Protein AF-C5LQA3-F1 (afdb_monomer_lite)

pLDDT: mean 80.83, std 16.66, range [42.88, 96.69]

Secondary structure (DSSP, 8-state):
-TTHHHHHHHHHHHHHHHHSTTTSPPPPPSTTGGGS-TTTT----HHHHHHHTTT-TTTTSSS---HHHHHHHHHHHHHHHHHHHHTTSS---TT---GGGGG-EEEEEEEE-TTT--EEEEEEEES-------GGG-BS-----TTHHHHHHTS-SS-----TTPPPPPB--HHHHHHHHTS----TT---TT-

InterPro domains:
  IPR001394 Peptidase C19, ubiquitin carboxyl-terminal hydrolase [PF00443] (42-119)
  IPR038765 Papain-like cysteine peptidase superfamily [SSF54001] (39-191)

Structure (mmCIF, N/CA/C/O backbone):
data_AF-C5LQA3-F1
#
_entry.id   AF-C5LQA3-F1
#
loop_
_atom_site.group_PDB
_atom_site.id
_atom_site.type_symbol
_atom_site.label_atom_id
_atom_site.label_alt_id
_atom_site.label_comp_id
_atom_site.label_asym_id
_atom_site.label_entity_id
_atom_site.label_seq_id
_atom_site.pdbx_PDB_ins_code
_atom_site.Cartn_x
_atom_site.Cartn_y
_atom_site.Cartn_z
_atom_site.occupancy
_atom_site.B_iso_or_equiv
_atom_site.auth_seq_id
_atom_site.auth_comp_id
_atom_site.auth_asym_id
_atom_site.auth_atom_id
_atom_site.pdbx_PDB_model_num
ATOM 1 N N . MET A 1 1 ? 19.289 -19.682 -1.536 1.00 55.19 1 MET A N 1
ATOM 2 C CA . MET A 1 1 ? 20.455 -18.796 -1.773 1.00 55.19 1 MET A CA 1
ATOM 3 C C . MET A 1 1 ? 20.542 -18.251 -3.206 1.00 55.19 1 MET A C 1
ATOM 5 O O . MET A 1 1 ? 20.510 -17.043 -3.359 1.00 55.19 1 MET A O 1
ATOM 9 N N . LYS A 1 2 ? 20.574 -19.069 -4.280 1.00 62.75 2 LYS A N 1
ATOM 10 C CA . LYS A 1 2 ? 20.698 -18.549 -5.673 1.00 62.75 2 LYS A CA 1
ATOM 11 C C . LYS A 1 2 ? 19.538 -17.652 -6.164 1.00 62.75 2 LYS A C 1
ATOM 13 O O . LYS A 1 2 ? 19.730 -16.923 -7.129 1.00 62.75 2 LYS A O 1
ATOM 18 N N . GLY A 1 3 ? 18.347 -17.752 -5.563 1.00 72.06 3 GLY A N 1
ATOM 19 C CA . GLY A 1 3 ? 17.179 -16.912 -5.883 1.00 72.06 3 GLY A CA 1
ATOM 20 C C . GLY A 1 3 ? 17.304 -15.494 -5.319 1.00 72.06 3 GLY A C 1
ATOM 21 O O . GLY A 1 3 ? 17.371 -14.556 -6.102 1.00 72.06 3 GLY A O 1
ATOM 22 N N . ALA A 1 4 ? 17.477 -15.383 -3.997 1.00 78.75 4 ALA A N 1
ATOM 23 C CA . ALA A 1 4 ? 17.640 -14.120 -3.266 1.00 78.75 4 ALA A CA 1
ATOM 24 C C . ALA A 1 4 ? 18.713 -13.197 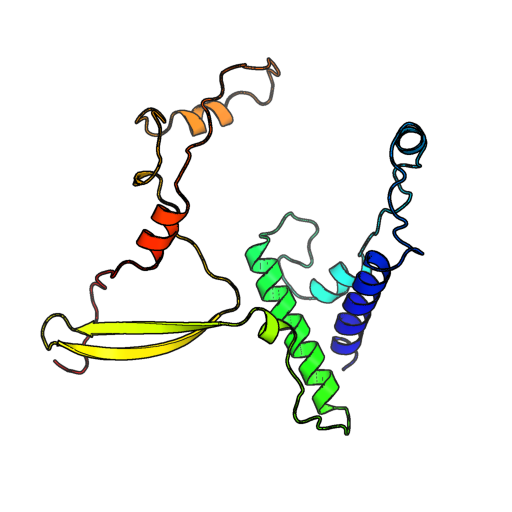-3.870 1.00 78.75 4 ALA A C 1
ATOM 26 O O . ALA A 1 4 ? 18.462 -12.035 -4.165 1.00 78.75 4 ALA A O 1
ATOM 27 N N . HIS A 1 5 ? 19.892 -13.740 -4.189 1.00 83.12 5 HIS A N 1
ATOM 28 C CA . HIS A 1 5 ? 20.963 -12.955 -4.812 1.00 83.12 5 HIS A CA 1
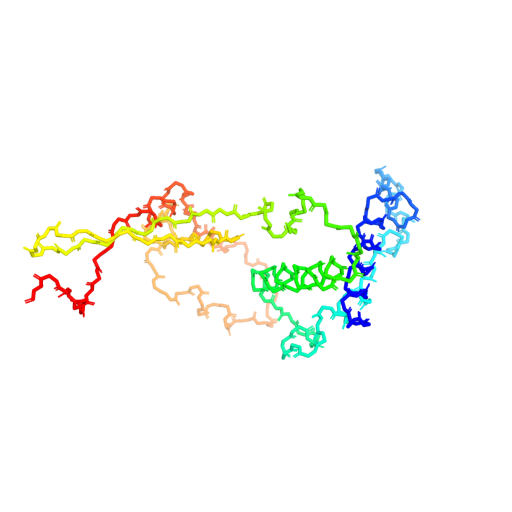ATOM 29 C C . HIS A 1 5 ? 20.568 -12.369 -6.184 1.00 83.12 5 HIS A C 1
ATOM 31 O O . HIS A 1 5 ? 21.063 -11.318 -6.588 1.00 83.12 5 HIS A O 1
ATOM 37 N N . ARG A 1 6 ? 19.702 -13.047 -6.949 1.00 87.31 6 ARG A N 1
ATOM 38 C CA . ARG A 1 6 ? 19.236 -12.552 -8.257 1.00 87.31 6 ARG A CA 1
ATOM 39 C C . ARG A 1 6 ? 18.183 -11.460 -8.114 1.00 87.31 6 ARG A C 1
ATOM 41 O O . ARG A 1 6 ? 18.148 -10.576 -8.962 1.00 87.31 6 ARG A O 1
ATOM 48 N N . GLU A 1 7 ? 17.354 -11.534 -7.078 1.00 88.81 7 GLU A N 1
ATOM 49 C CA . GLU A 1 7 ? 16.367 -10.504 -6.741 1.00 88.81 7 GLU A CA 1
ATOM 50 C C . GLU A 1 7 ? 17.096 -9.207 -6.354 1.00 88.81 7 GLU A C 1
ATOM 52 O O . GLU A 1 7 ? 16.935 -8.206 -7.049 1.00 88.81 7 GLU A O 1
ATOM 57 N N . LEU A 1 8 ? 18.026 -9.264 -5.390 1.00 89.56 8 LEU A N 1
ATOM 58 C CA . LEU A 1 8 ? 18.835 -8.106 -4.973 1.00 89.56 8 LEU A CA 1
ATOM 59 C C . LEU A 1 8 ? 19.662 -7.504 -6.114 1.00 89.56 8 LEU A C 1
ATOM 61 O O . LEU A 1 8 ? 19.625 -6.299 -6.360 1.00 89.56 8 LEU A O 1
ATOM 65 N N . CYS A 1 9 ? 20.388 -8.342 -6.860 1.00 90.19 9 CYS A N 1
ATOM 66 C CA . CYS A 1 9 ? 21.195 -7.878 -7.988 1.00 90.19 9 CYS A CA 1
ATOM 67 C C . CYS A 1 9 ? 20.323 -7.290 -9.110 1.00 90.19 9 CYS A C 1
ATOM 69 O O . CYS A 1 9 ? 20.714 -6.315 -9.751 1.00 90.19 9 CYS A O 1
ATOM 71 N N . GLY A 1 10 ? 19.137 -7.862 -9.342 1.00 89.25 10 GLY A N 1
ATOM 72 C CA . GLY A 1 10 ? 18.164 -7.345 -10.299 1.00 89.25 10 GLY A CA 1
ATOM 73 C C . GLY A 1 10 ? 17.691 -5.942 -9.930 1.00 89.25 10 GLY A C 1
ATOM 74 O O . GLY A 1 10 ? 17.706 -5.064 -10.795 1.00 89.25 10 GLY A O 1
ATOM 75 N N . SER A 1 11 ? 17.330 -5.733 -8.661 1.00 90.38 11 SER A N 1
ATOM 76 C CA . SER A 1 11 ? 16.916 -4.429 -8.136 1.00 90.38 11 SER A CA 1
ATOM 77 C C . SER A 1 11 ? 18.053 -3.413 -8.234 1.00 90.38 11 SER A C 1
ATOM 79 O O . SER A 1 11 ? 17.890 -2.384 -8.882 1.00 90.38 11 SER A O 1
ATOM 81 N N . ALA A 1 12 ? 19.247 -3.741 -7.730 1.00 91.19 12 ALA A N 1
ATOM 82 C CA . ALA A 1 12 ? 20.413 -2.857 -7.794 1.00 91.19 12 ALA A CA 1
ATOM 83 C C . ALA A 1 12 ? 20.800 -2.487 -9.237 1.00 91.19 12 ALA A C 1
ATOM 85 O O . ALA A 1 12 ? 21.136 -1.337 -9.526 1.00 91.19 12 ALA A O 1
ATOM 86 N N . LYS A 1 13 ? 20.714 -3.444 -10.172 1.00 91.88 13 LYS A N 1
ATOM 87 C CA . LYS A 1 13 ? 20.964 -3.198 -11.598 1.00 91.88 13 LYS A CA 1
ATOM 88 C C . LYS A 1 13 ? 19.973 -2.190 -12.174 1.00 91.88 13 LYS A C 1
ATOM 90 O O . LYS A 1 13 ? 20.401 -1.312 -12.920 1.00 91.88 13 LYS A O 1
ATOM 95 N N . LEU A 1 14 ? 18.680 -2.328 -11.870 1.00 91.38 14 LEU A N 1
ATOM 96 C CA . LEU A 1 14 ? 17.664 -1.395 -12.354 1.00 91.38 14 LEU A CA 1
ATOM 97 C C . LEU A 1 14 ? 17.854 -0.008 -11.734 1.00 91.38 14 LEU A C 1
ATOM 99 O O . LEU A 1 14 ? 17.899 0.969 -12.473 1.00 91.38 14 LEU A O 1
ATOM 103 N N . THR A 1 15 ? 18.056 0.076 -10.418 1.00 91.00 15 THR A N 1
ATOM 104 C CA . THR A 1 15 ? 18.294 1.343 -9.712 1.00 91.00 15 THR A CA 1
ATOM 105 C C . THR A 1 15 ? 19.515 2.076 -10.265 1.00 91.00 15 THR A C 1
ATOM 107 O O . THR A 1 15 ? 19.444 3.264 -10.562 1.00 91.00 15 THR A O 1
ATOM 110 N N . ASN A 1 16 ? 20.626 1.371 -10.495 1.00 90.94 16 ASN A N 1
ATOM 111 C CA . ASN A 1 16 ? 21.819 1.961 -11.105 1.00 90.94 16 ASN A CA 1
ATOM 112 C C . ASN A 1 16 ? 21.593 2.384 -12.567 1.00 90.94 16 ASN A C 1
ATOM 114 O O . ASN A 1 16 ? 22.186 3.353 -13.030 1.00 90.94 16 ASN A O 1
ATOM 118 N N . ALA A 1 17 ? 20.755 1.659 -13.313 1.00 89.31 17 ALA A N 1
ATOM 119 C CA . ALA A 1 17 ? 20.420 2.027 -14.685 1.00 89.31 17 ALA A CA 1
ATOM 120 C C . ALA A 1 17 ? 19.516 3.267 -14.759 1.00 89.31 17 ALA A C 1
ATOM 122 O O . ALA A 1 17 ? 19.700 4.069 -15.669 1.00 89.31 17 ALA A O 1
ATOM 123 N N . LEU A 1 18 ? 18.589 3.421 -13.808 1.00 87.88 18 LEU A N 1
ATOM 124 C CA . LEU A 1 18 ? 17.685 4.570 -13.696 1.00 87.88 18 LEU A CA 1
ATOM 125 C C . LEU A 1 18 ? 18.406 5.828 -13.199 1.00 87.88 18 LEU A C 1
ATOM 127 O O . LEU A 1 18 ? 18.207 6.904 -13.747 1.00 87.88 18 LEU A O 1
ATOM 131 N N . ASN A 1 19 ? 19.265 5.689 -12.187 1.00 87.88 19 ASN A N 1
ATOM 132 C CA . ASN A 1 19 ? 19.989 6.818 -11.594 1.00 87.88 19 ASN A CA 1
ATOM 133 C C . ASN A 1 19 ? 21.285 7.170 -12.344 1.00 87.88 19 ASN A C 1
ATOM 135 O O . ASN A 1 19 ? 21.927 8.177 -12.050 1.00 87.88 19 ASN A O 1
ATOM 139 N N . GLY A 1 20 ? 21.710 6.324 -13.283 1.00 82.94 20 GLY A N 1
ATOM 140 C CA . GLY A 1 20 ? 22.939 6.496 -14.045 1.00 82.94 20 GLY A CA 1
ATOM 141 C C . GLY A 1 20 ? 22.702 7.107 -15.423 1.00 82.94 20 GLY A C 1
ATOM 142 O O . GLY A 1 20 ? 21.767 6.757 -16.132 1.00 82.94 20 GLY A O 1
ATOM 143 N N . THR A 1 21 ? 23.645 7.925 -15.884 1.00 79.19 21 THR A N 1
ATOM 144 C CA . THR A 1 21 ? 23.599 8.568 -17.212 1.00 79.19 21 THR A CA 1
ATOM 145 C C . THR A 1 21 ? 23.952 7.628 -18.368 1.00 79.19 21 THR A C 1
ATOM 147 O O . THR A 1 21 ? 23.781 7.982 -19.531 1.00 79.19 21 THR A O 1
ATOM 150 N N . ARG A 1 22 ? 24.466 6.424 -18.071 1.00 80.31 22 ARG A N 1
ATOM 151 C CA . ARG A 1 22 ? 24.950 5.466 -19.079 1.00 80.31 22 ARG A CA 1
ATOM 152 C C . ARG A 1 22 ? 23.823 4.774 -19.845 1.00 80.31 22 ARG A C 1
ATOM 154 O O . ARG A 1 22 ? 23.989 4.504 -21.028 1.00 80.31 22 ARG A O 1
ATOM 161 N N . TYR A 1 23 ? 22.750 4.397 -19.153 1.00 77.69 23 TYR A N 1
ATOM 162 C CA . TYR A 1 23 ? 21.695 3.546 -19.718 1.00 77.69 23 TYR A CA 1
ATOM 163 C C . TYR A 1 23 ? 20.386 4.305 -19.942 1.00 77.69 23 TYR A C 1
ATOM 165 O O . TYR A 1 23 ? 19.651 3.972 -20.865 1.00 77.69 23 TYR A O 1
ATOM 173 N N . CYS A 1 24 ? 20.125 5.331 -19.130 1.00 76.94 24 CYS A N 1
ATOM 174 C CA . CYS A 1 24 ? 19.011 6.254 -19.290 1.00 76.94 24 CYS A CA 1
ATOM 175 C C . CYS A 1 24 ? 19.559 7.693 -19.248 1.00 76.94 24 CYS A C 1
ATOM 177 O O . CYS A 1 24 ? 19.466 8.354 -18.213 1.00 76.94 24 CYS A O 1
ATOM 179 N N . PRO A 1 25 ? 20.225 8.170 -20.321 1.00 74.12 25 PRO A N 1
ATOM 180 C CA . PRO A 1 25 ? 20.670 9.558 -20.374 1.00 74.12 25 PRO A CA 1
ATOM 181 C C . PRO A 1 25 ? 19.458 10.503 -20.277 1.00 74.12 25 PRO A C 1
ATOM 183 O O . PRO A 1 25 ? 18.365 10.134 -20.712 1.00 74.12 25 PRO A O 1
ATOM 186 N N . PRO A 1 26 ? 19.625 11.712 -19.709 1.00 74.06 26 PRO A N 1
ATOM 187 C CA . PRO A 1 26 ? 18.537 12.678 -19.628 1.00 74.06 26 PRO A CA 1
ATOM 188 C C . PRO A 1 26 ? 18.026 13.004 -21.032 1.00 74.06 26 PRO A C 1
ATOM 190 O O . PRO A 1 26 ? 18.820 13.185 -21.957 1.00 74.06 26 PRO A O 1
ATOM 193 N N . ILE A 1 27 ? 16.704 13.078 -21.179 1.00 72.75 27 ILE A N 1
ATOM 194 C CA . ILE A 1 27 ? 16.066 13.402 -22.456 1.00 72.75 27 ILE A CA 1
ATOM 195 C C . ILE A 1 27 ? 16.440 14.853 -22.814 1.00 72.75 27 ILE A C 1
ATOM 197 O O . ILE A 1 27 ? 16.138 15.758 -22.027 1.00 72.75 27 ILE A O 1
ATOM 201 N N . PRO A 1 28 ? 17.128 15.103 -23.946 1.00 70.38 28 PRO A N 1
ATOM 202 C CA . PRO A 1 28 ? 17.438 16.460 -24.382 1.00 70.38 28 PRO A CA 1
ATOM 203 C C . PRO A 1 28 ? 16.143 17.224 -24.686 1.00 70.38 28 PRO A C 1
ATOM 205 O O . PRO A 1 28 ? 15.246 16.707 -25.347 1.00 70.38 28 PRO A O 1
ATOM 208 N N . GLN A 1 29 ? 16.044 18.457 -24.189 1.00 71.00 29 GLN A N 1
ATOM 209 C CA . GLN A 1 29 ? 14.866 19.310 -24.367 1.00 71.00 29 GLN A CA 1
ATOM 210 C C . GLN A 1 29 ? 14.886 20.003 -25.741 1.00 71.00 29 GLN A C 1
ATOM 212 O O . GLN A 1 29 ? 15.930 20.485 -26.179 1.00 71.00 29 GLN A O 1
ATOM 217 N N . GLY A 1 30 ? 13.725 20.136 -26.393 1.00 69.12 30 GLY A N 1
ATOM 218 C CA . GLY A 1 30 ? 13.558 20.967 -27.594 1.00 69.12 30 GLY A CA 1
ATOM 219 C C . GLY A 1 30 ? 13.564 20.187 -28.914 1.00 69.12 30 GLY A C 1
ATOM 220 O O . GLY A 1 30 ? 13.061 19.072 -28.997 1.00 69.12 30 GLY A O 1
ATOM 221 N N . GLU A 1 31 ? 14.085 20.780 -29.993 1.00 62.59 31 GLU A N 1
ATOM 222 C CA . GLU A 1 31 ? 14.029 20.183 -31.344 1.00 62.59 31 GLU A CA 1
ATOM 223 C C . GLU A 1 31 ? 14.807 18.860 -31.479 1.00 62.59 31 GLU A C 1
ATOM 225 O O . GLU A 1 31 ? 14.537 18.076 -32.393 1.00 62.59 31 GLU A O 1
ATOM 230 N N . GLU A 1 32 ? 15.743 18.588 -30.566 1.00 62.69 32 GLU A N 1
ATOM 231 C CA . GLU A 1 32 ? 16.487 17.325 -30.503 1.00 62.69 32 GLU A CA 1
ATOM 232 C C . GLU A 1 32 ? 15.643 16.156 -29.978 1.00 62.69 32 GLU A C 1
ATOM 234 O O . GLU A 1 32 ? 15.893 15.019 -30.369 1.00 62.69 32 GLU A O 1
ATOM 239 N N . GLU A 1 33 ? 14.585 16.421 -29.202 1.00 61.16 33 GLU A N 1
ATOM 240 C CA . GLU A 1 33 ? 13.653 15.406 -28.691 1.00 61.16 33 GLU A CA 1
ATOM 241 C C . GLU A 1 33 ? 12.944 14.662 -29.836 1.00 61.16 33 GLU A C 1
ATOM 243 O O . GLU A 1 33 ? 12.766 13.447 -29.801 1.00 61.16 33 GLU A O 1
ATOM 248 N N . ARG A 1 34 ? 12.624 15.381 -30.923 1.00 55.25 34 ARG A N 1
ATOM 249 C CA . ARG A 1 34 ? 11.941 14.838 -32.114 1.00 55.25 34 ARG A CA 1
ATOM 250 C C . ARG A 1 34 ? 12.836 13.966 -32.998 1.00 55.25 34 ARG A C 1
ATOM 252 O O . ARG A 1 34 ? 12.330 13.318 -33.910 1.00 55.25 34 ARG A O 1
ATOM 259 N N . LYS A 1 35 ? 14.155 14.001 -32.778 1.00 59.44 35 LYS A N 1
ATOM 260 C CA . LYS A 1 35 ? 15.158 13.220 -33.524 1.00 59.44 35 LYS A CA 1
ATOM 261 C C . LYS A 1 35 ? 15.684 12.026 -32.731 1.00 59.44 35 LYS A C 1
ATOM 263 O O . LYS A 1 35 ? 16.519 11.291 -33.254 1.00 59.44 35 LYS A O 1
ATOM 268 N N . LEU A 1 36 ? 15.243 11.846 -31.488 1.00 61.81 36 LEU A N 1
ATOM 269 C CA . LEU A 1 36 ? 15.651 10.708 -30.679 1.00 61.81 36 LEU A CA 1
ATOM 270 C C . LEU A 1 36 ? 15.062 9.426 -31.260 1.00 61.81 36 LEU A C 1
ATOM 272 O O . LEU A 1 36 ? 13.867 9.354 -31.556 1.00 61.81 36 LEU A O 1
ATOM 276 N N . ASP A 1 37 ? 15.902 8.398 -31.378 1.00 64.56 37 ASP A N 1
ATOM 277 C CA . ASP A 1 37 ? 15.403 7.044 -31.577 1.00 64.56 37 ASP A CA 1
ATOM 278 C C . ASP A 1 37 ? 14.398 6.742 -30.452 1.00 64.56 37 ASP A C 1
ATOM 280 O O . ASP A 1 37 ? 14.743 6.941 -29.283 1.00 64.56 37 ASP A O 1
ATOM 284 N N . PRO A 1 38 ? 13.195 6.214 -30.751 1.00 64.56 38 PRO A N 1
ATOM 285 C CA . PRO A 1 38 ? 12.169 5.926 -29.742 1.00 64.56 38 PRO A CA 1
ATOM 286 C C . PRO A 1 38 ? 12.656 5.011 -28.615 1.00 64.56 38 PRO A C 1
ATOM 288 O O . PRO A 1 38 ? 12.062 4.963 -27.548 1.00 64.56 38 PRO A O 1
ATOM 291 N N . PHE A 1 39 ? 13.735 4.270 -28.872 1.00 62.84 39 PHE A N 1
ATOM 292 C CA . PHE A 1 39 ? 14.342 3.308 -27.962 1.00 62.84 39 PHE A CA 1
ATOM 293 C C . PHE A 1 39 ? 15.552 3.862 -27.197 1.00 62.84 39 PHE A C 1
ATOM 295 O O . PHE A 1 39 ? 16.069 3.178 -26.311 1.00 62.84 39 PHE A O 1
ATOM 302 N N . ASN A 1 40 ? 16.024 5.073 -27.512 1.00 67.75 40 ASN A N 1
ATOM 303 C CA . ASN A 1 40 ? 17.143 5.682 -26.804 1.00 67.75 40 ASN A CA 1
ATOM 304 C C . ASN A 1 40 ? 16.692 6.099 -25.396 1.00 67.75 40 ASN A C 1
ATOM 306 O O . ASN A 1 40 ? 15.779 6.902 -25.239 1.00 67.75 40 ASN A O 1
ATOM 310 N N . GLY A 1 41 ? 17.308 5.516 -24.365 1.00 65.50 41 GLY A N 1
ATOM 311 C CA . GLY A 1 41 ? 16.921 5.726 -22.964 1.00 65.50 41 GLY A CA 1
ATOM 312 C C . GLY A 1 41 ? 15.774 4.839 -22.455 1.00 65.50 41 GLY A C 1
ATOM 313 O O . GLY A 1 41 ? 15.428 4.925 -21.280 1.00 65.50 41 GLY A O 1
ATOM 314 N N . MET A 1 42 ? 15.210 3.938 -23.273 1.00 74.88 42 MET A N 1
ATOM 315 C CA . MET A 1 42 ? 14.215 2.974 -22.787 1.00 74.88 42 MET A CA 1
ATOM 316 C C . MET A 1 42 ? 14.884 1.812 -22.040 1.00 74.88 42 MET A C 1
ATOM 318 O O . MET A 1 42 ? 15.579 0.979 -22.625 1.00 74.88 42 MET A O 1
ATOM 322 N N . LEU A 1 43 ? 14.621 1.701 -20.737 1.00 84.88 43 LEU A N 1
ATOM 323 C CA . LEU A 1 43 ? 15.038 0.551 -19.937 1.00 84.88 43 LEU A CA 1
ATOM 324 C C . LEU A 1 43 ? 13.993 -0.565 -20.000 1.00 84.88 43 LEU A C 1
ATOM 326 O O . LEU A 1 43 ? 12.828 -0.368 -19.668 1.00 84.88 43 LEU A O 1
ATOM 330 N N . ALA A 1 44 ? 14.430 -1.775 -20.357 1.00 87.94 44 ALA A N 1
ATOM 331 C CA . ALA A 1 44 ? 13.594 -2.973 -20.343 1.00 87.94 44 ALA A CA 1
ATOM 332 C C . ALA A 1 44 ? 13.986 -3.900 -19.168 1.00 87.94 44 ALA A C 1
ATOM 334 O O . ALA A 1 44 ? 14.915 -4.707 -19.302 1.00 87.94 44 ALA A O 1
ATOM 335 N N . PRO A 1 45 ? 13.297 -3.848 -18.009 1.00 90.38 45 PRO A N 1
ATOM 336 C CA . PRO A 1 45 ? 13.643 -4.622 -16.810 1.00 90.38 45 PRO A CA 1
ATOM 337 C C . PRO A 1 45 ? 13.193 -6.097 -16.881 1.00 90.38 45 PRO A C 1
ATOM 339 O O . PRO A 1 45 ? 12.632 -6.650 -15.935 1.00 90.38 45 PRO A O 1
ATOM 342 N N . VAL A 1 46 ? 13.469 -6.782 -17.997 1.00 90.50 46 VAL A N 1
ATOM 343 C CA . VAL A 1 46 ? 13.019 -8.165 -18.260 1.00 90.50 46 VAL A CA 1
ATOM 344 C C . VAL A 1 46 ? 13.538 -9.149 -17.206 1.00 90.50 46 VAL A C 1
ATOM 346 O O . VAL A 1 46 ? 12.812 -10.044 -16.771 1.00 90.50 46 VAL A O 1
ATOM 349 N N . SER A 1 47 ? 14.791 -8.985 -16.765 1.00 89.50 47 SER A N 1
ATOM 350 C CA . SER A 1 47 ? 15.382 -9.841 -15.731 1.00 89.50 47 SER A CA 1
ATOM 351 C C . SER A 1 47 ? 14.716 -9.647 -14.373 1.00 89.50 47 SER A C 1
ATOM 353 O O . SER A 1 47 ? 14.447 -10.636 -13.696 1.00 89.50 47 SER A O 1
ATOM 355 N N . LEU A 1 48 ? 14.417 -8.397 -14.001 1.00 90.69 48 LEU A N 1
ATOM 356 C CA . LEU A 1 48 ? 13.751 -8.081 -12.740 1.00 90.69 48 LEU A CA 1
ATOM 357 C C . LEU A 1 48 ? 12.350 -8.694 -12.724 1.00 90.69 48 LEU A C 1
ATOM 359 O O . LEU A 1 48 ? 12.051 -9.482 -11.830 1.00 90.69 48 LEU A O 1
ATOM 363 N N . ARG A 1 49 ? 11.556 -8.444 -13.777 1.00 91.75 49 ARG A N 1
ATOM 364 C CA . ARG A 1 49 ? 10.215 -9.029 -13.933 1.00 91.75 49 ARG A CA 1
ATOM 365 C C . ARG A 1 49 ? 10.251 -10.550 -13.816 1.00 91.75 49 ARG A C 1
ATOM 367 O O . ARG A 1 49 ? 9.442 -11.140 -13.115 1.00 91.75 49 ARG A O 1
ATOM 374 N N . LYS A 1 50 ? 11.220 -11.206 -14.463 1.00 91.81 50 LYS A N 1
ATOM 375 C CA . LYS A 1 50 ? 11.364 -12.669 -14.411 1.00 91.81 50 LYS A CA 1
ATOM 376 C C . LYS A 1 50 ? 11.736 -13.187 -13.020 1.00 91.81 50 LYS A C 1
ATOM 378 O O . LYS A 1 50 ? 11.361 -14.306 -12.682 1.00 91.81 50 LYS A O 1
ATOM 383 N N . HIS A 1 51 ? 12.543 -12.452 -12.259 1.00 91.44 51 HIS A N 1
ATOM 384 C CA . HIS A 1 51 ? 12.984 -12.877 -10.929 1.00 91.44 51 HIS A CA 1
ATOM 385 C C . HIS A 1 51 ? 11.887 -12.665 -9.894 1.00 91.44 51 HIS A C 1
ATOM 387 O O . HIS A 1 51 ? 11.518 -13.629 -9.228 1.00 91.44 51 HIS A O 1
ATOM 393 N N . PHE A 1 52 ? 11.295 -11.473 -9.861 1.00 92.19 52 PHE A N 1
ATOM 394 C CA . PHE A 1 52 ? 10.192 -11.162 -8.961 1.00 92.19 52 PHE A CA 1
ATOM 395 C C . PHE A 1 52 ? 8.924 -11.928 -9.332 1.00 92.19 52 PHE A C 1
ATOM 397 O O . PHE A 1 52 ? 8.272 -12.445 -8.447 1.00 92.19 52 PHE A O 1
ATOM 404 N N . GLY A 1 53 ? 8.603 -12.144 -10.606 1.00 91.38 53 GLY A N 1
ATOM 405 C CA . GLY A 1 53 ? 7.419 -12.917 -10.999 1.00 91.38 53 GLY A CA 1
ATOM 406 C C . GLY A 1 53 ? 7.522 -14.432 -10.788 1.00 91.38 53 GLY A C 1
ATOM 407 O O . GLY A 1 53 ? 6.539 -15.152 -10.951 1.00 91.38 53 GLY A O 1
ATOM 408 N N . LYS A 1 54 ? 8.703 -14.975 -10.466 1.00 91.00 54 LYS A N 1
ATOM 409 C CA . LYS A 1 54 ? 8.916 -16.429 -10.478 1.00 91.00 54 LYS A CA 1
ATOM 410 C C . LYS A 1 54 ? 8.082 -17.136 -9.403 1.00 91.00 54 LYS A C 1
ATOM 412 O O . LYS A 1 54 ? 8.369 -17.026 -8.214 1.00 91.00 54 LYS A O 1
ATOM 417 N N . GLY A 1 55 ? 7.144 -17.971 -9.851 1.00 88.31 55 GLY A N 1
ATOM 418 C CA . GLY A 1 55 ? 6.301 -18.795 -8.980 1.00 88.31 55 GLY A CA 1
ATOM 419 C C . GLY A 1 55 ? 5.075 -18.071 -8.424 1.00 88.31 55 GLY A C 1
ATOM 420 O O . GLY A 1 55 ? 4.341 -18.682 -7.657 1.00 88.31 55 GLY A O 1
ATOM 421 N N . HIS A 1 56 ? 4.846 -16.812 -8.813 1.00 92.25 56 HIS A N 1
ATOM 422 C CA . HIS A 1 56 ? 3.604 -16.109 -8.512 1.00 92.25 56 HIS A CA 1
ATOM 423 C C . HIS A 1 56 ? 2.575 -16.381 -9.619 1.00 92.25 56 HIS A C 1
ATOM 425 O O . HIS A 1 56 ? 2.943 -16.257 -10.794 1.00 92.25 56 HIS A O 1
ATOM 431 N N . PRO A 1 57 ? 1.320 -16.737 -9.293 1.00 92.81 57 PRO A N 1
ATOM 432 C CA . PRO A 1 57 ? 0.289 -17.007 -10.296 1.00 92.81 57 PRO A CA 1
ATOM 433 C C . PRO A 1 57 ? 0.110 -15.823 -11.249 1.00 92.81 57 PRO A C 1
ATOM 435 O O . PRO A 1 57 ? 0.189 -16.017 -12.456 1.00 92.81 57 PRO A O 1
ATOM 438 N N . ASP A 1 58 ? 0.023 -14.604 -10.716 1.00 91.12 58 ASP A N 1
ATOM 439 C CA . ASP A 1 58 ? -0.256 -13.419 -11.532 1.00 91.12 58 ASP A CA 1
ATOM 440 C C . ASP A 1 58 ? 1.002 -12.734 -12.083 1.00 91.12 58 ASP A C 1
ATOM 442 O O . ASP A 1 58 ? 1.134 -12.548 -13.294 1.00 91.12 58 ASP A O 1
ATOM 446 N N . PHE A 1 59 ? 2.003 -12.450 -11.240 1.00 93.69 59 PHE A N 1
ATOM 447 C CA . PHE A 1 59 ? 3.221 -11.739 -11.660 1.00 93.69 59 PHE A CA 1
ATOM 448 C C . PHE A 1 59 ? 4.170 -12.542 -12.565 1.00 93.69 59 PHE A C 1
ATOM 450 O O . PHE A 1 59 ? 5.131 -11.982 -13.097 1.00 93.69 59 PHE A O 1
ATOM 457 N N . SER A 1 60 ? 3.934 -13.843 -12.764 1.00 92.88 60 SER A N 1
ATOM 458 C CA . SER A 1 60 ? 4.652 -14.627 -13.782 1.00 92.88 60 SER A CA 1
ATOM 459 C C . SER A 1 60 ? 4.099 -14.428 -15.198 1.00 92.88 60 SER A C 1
ATOM 461 O O . SER A 1 60 ? 4.785 -14.752 -16.174 1.00 92.88 60 SER A O 1
ATOM 463 N N . THR A 1 61 ? 2.881 -13.895 -15.314 1.00 91.44 61 THR A N 1
ATOM 464 C CA . THR A 1 61 ? 2.175 -13.698 -16.583 1.00 91.44 61 THR A CA 1
ATOM 465 C C . THR A 1 61 ? 2.557 -12.376 -17.251 1.00 91.44 61 THR A C 1
ATOM 467 O O . THR A 1 61 ? 3.290 -11.550 -16.706 1.00 91.44 61 THR A O 1
ATOM 470 N N . SER A 1 62 ? 2.079 -12.179 -18.481 1.00 89.75 62 SER A N 1
ATOM 471 C CA . SER A 1 62 ? 2.168 -10.903 -19.199 1.00 89.75 62 SER A CA 1
ATOM 472 C C . SER A 1 62 ? 0.908 -10.042 -19.061 1.00 89.75 62 SER A C 1
ATOM 474 O O . SER A 1 62 ? 0.779 -9.063 -19.792 1.00 89.75 62 SER A O 1
ATOM 476 N N . SER A 1 63 ? -0.029 -10.419 -18.188 1.00 92.50 63 SER A N 1
ATOM 477 C CA . SER A 1 63 ? -1.276 -9.681 -17.974 1.00 92.50 63 SER A CA 1
ATOM 478 C C . SER A 1 63 ? -1.037 -8.400 -17.170 1.00 92.50 63 SER A C 1
ATOM 480 O O . SER A 1 63 ? -0.052 -8.301 -16.436 1.00 92.50 63 SER A O 1
ATOM 482 N N . GLN A 1 64 ? -1.938 -7.424 -17.306 1.00 94.94 64 GLN A N 1
ATOM 483 C CA . GLN A 1 64 ? -1.966 -6.243 -16.437 1.00 94.94 64 GLN A CA 1
ATOM 484 C C . GLN A 1 64 ? -2.329 -6.661 -15.007 1.00 94.94 64 GLN A C 1
ATOM 486 O O . GLN A 1 64 ? -3.117 -7.587 -14.832 1.00 94.94 64 GLN A O 1
ATOM 491 N N . GLN A 1 65 ? -1.730 -6.007 -14.012 1.00 95.12 65 GLN A N 1
ATOM 492 C CA . GLN A 1 65 ? -1.840 -6.374 -12.598 1.00 95.12 65 GLN A CA 1
ATOM 493 C C . GLN A 1 65 ? -2.088 -5.148 -11.726 1.00 95.12 65 GLN A C 1
ATOM 495 O O . GLN A 1 65 ? -1.779 -4.026 -12.137 1.00 95.12 65 GLN A O 1
ATOM 500 N N . ASP A 1 66 ? -2.604 -5.379 -10.521 1.00 95.69 66 ASP A N 1
ATOM 501 C CA . ASP A 1 66 ? -2.792 -4.328 -9.529 1.00 95.69 66 ASP A CA 1
ATOM 502 C C . ASP A 1 66 ? -1.444 -3.801 -9.005 1.00 95.69 66 ASP A C 1
ATOM 504 O O . ASP A 1 66 ? -0.525 -4.557 -8.670 1.00 95.69 66 ASP A O 1
ATOM 508 N N . ALA A 1 67 ? -1.312 -2.474 -8.961 1.00 95.38 67 ALA A N 1
ATOM 509 C CA . ALA A 1 67 ? -0.066 -1.820 -8.580 1.00 95.38 67 ALA A CA 1
ATOM 510 C C . ALA A 1 67 ? 0.194 -1.888 -7.068 1.00 95.38 67 ALA A C 1
ATOM 512 O O . ALA A 1 67 ? 1.349 -2.026 -6.661 1.00 95.38 67 ALA A O 1
ATOM 513 N N . ALA A 1 68 ? -0.854 -1.801 -6.243 1.00 95.06 68 ALA A N 1
ATOM 514 C CA . ALA A 1 68 ? -0.725 -1.864 -4.791 1.00 95.06 68 ALA A CA 1
ATOM 515 C C . ALA A 1 68 ? -0.339 -3.281 -4.346 1.00 95.06 68 ALA A C 1
ATOM 517 O O . ALA A 1 68 ? 0.570 -3.449 -3.531 1.00 95.06 68 ALA A O 1
ATOM 518 N N . GLU A 1 69 ? -0.957 -4.300 -4.945 1.00 95.00 69 GLU A N 1
ATOM 519 C CA . GLU A 1 69 ? -0.608 -5.701 -4.729 1.00 95.00 69 GLU A CA 1
ATOM 520 C C . GLU A 1 69 ? 0.839 -5.980 -5.143 1.00 95.00 69 GLU A C 1
ATOM 522 O O . GLU A 1 69 ? 1.611 -6.541 -4.360 1.00 95.00 69 GLU A O 1
ATOM 527 N N . TYR A 1 70 ? 1.245 -5.534 -6.339 1.00 95.44 70 TYR A N 1
ATOM 528 C CA . TYR A 1 70 ? 2.618 -5.725 -6.797 1.00 95.44 70 TYR A CA 1
ATOM 529 C C . TYR A 1 70 ? 3.635 -5.006 -5.905 1.00 95.44 70 TYR A C 1
ATOM 531 O O . TYR A 1 70 ? 4.700 -5.563 -5.651 1.00 95.44 70 TYR A O 1
ATOM 539 N N . LEU A 1 71 ? 3.324 -3.808 -5.398 1.00 94.69 71 LEU A N 1
ATOM 540 C CA . LEU A 1 71 ? 4.202 -3.077 -4.480 1.00 94.69 71 LEU A CA 1
ATOM 541 C C . LEU A 1 71 ? 4.415 -3.847 -3.171 1.00 94.69 71 LEU A C 1
ATOM 543 O O . LEU A 1 71 ? 5.559 -4.064 -2.770 1.00 94.69 71 LEU A O 1
A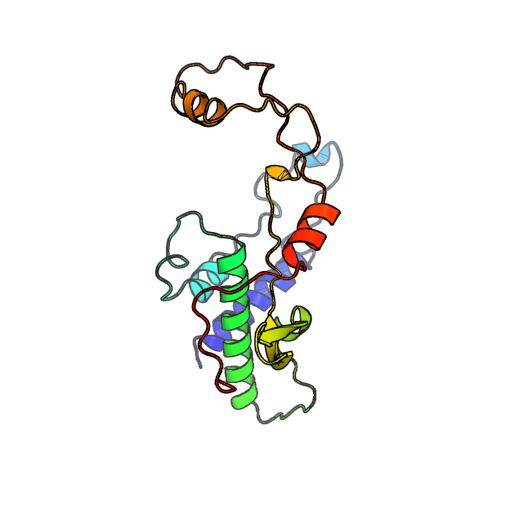TOM 547 N N . LEU A 1 72 ? 3.336 -4.297 -2.523 1.00 95.12 72 LEU A N 1
ATOM 548 C CA . LEU A 1 72 ? 3.426 -5.063 -1.275 1.00 95.12 72 LEU A CA 1
ATOM 549 C C . LEU A 1 72 ? 4.157 -6.394 -1.485 1.00 95.12 72 LEU A C 1
ATOM 551 O O . LEU A 1 72 ? 5.020 -6.763 -0.688 1.00 95.12 72 LEU A O 1
ATOM 555 N N . TYR A 1 73 ? 3.865 -7.078 -2.592 1.00 95.31 73 TYR A N 1
ATOM 556 C CA . TYR A 1 73 ? 4.576 -8.284 -2.998 1.00 95.31 73 TYR A CA 1
ATOM 557 C C . TYR A 1 73 ? 6.071 -8.034 -3.222 1.00 95.31 73 TYR A C 1
ATOM 559 O O . TYR A 1 73 ? 6.914 -8.823 -2.791 1.00 95.31 73 TYR A O 1
ATOM 567 N N . PHE A 1 74 ? 6.409 -6.943 -3.911 1.00 94.38 74 PHE A N 1
ATOM 568 C CA . PHE A 1 74 ? 7.784 -6.571 -4.213 1.00 94.38 74 PHE A CA 1
ATOM 569 C C . PHE A 1 74 ? 8.578 -6.306 -2.931 1.00 94.38 74 PHE A C 1
ATOM 571 O O . PHE A 1 74 ? 9.683 -6.832 -2.803 1.00 94.38 74 PHE A O 1
ATOM 578 N N . LEU A 1 75 ? 8.005 -5.563 -1.979 1.00 93.94 75 LEU A N 1
ATOM 579 C CA . LEU A 1 75 ? 8.625 -5.289 -0.680 1.00 93.94 75 LEU A CA 1
ATOM 580 C C . LEU A 1 75 ? 8.846 -6.578 0.130 1.00 93.94 75 LEU A C 1
ATOM 582 O O . LEU A 1 75 ? 9.973 -6.841 0.533 1.00 93.94 75 LEU A O 1
ATOM 586 N N . ASP A 1 76 ? 7.835 -7.445 0.278 1.00 93.25 76 ASP A N 1
ATOM 587 C CA . ASP A 1 76 ? 7.987 -8.729 0.997 1.00 93.25 76 ASP A CA 1
ATOM 588 C C . ASP A 1 76 ? 9.049 -9.634 0.348 1.00 93.25 76 ASP A C 1
ATOM 590 O O . ASP A 1 76 ? 9.851 -10.280 1.028 1.00 93.25 76 ASP A O 1
ATOM 594 N N . LYS A 1 77 ? 9.105 -9.669 -0.987 1.00 92.88 77 LYS A N 1
ATOM 595 C CA . LYS A 1 77 ? 10.146 -10.411 -1.707 1.00 92.88 77 LYS A CA 1
ATOM 596 C C . LYS A 1 77 ? 11.535 -9.842 -1.476 1.00 92.88 77 LYS A C 1
ATOM 598 O O . LYS A 1 77 ? 12.477 -10.621 -1.311 1.00 92.88 77 LYS A O 1
ATOM 603 N N . LEU A 1 78 ? 11.659 -8.519 -1.487 1.00 92.19 78 LEU A N 1
ATOM 604 C CA . LEU A 1 78 ? 12.923 -7.833 -1.282 1.00 92.19 78 LEU A CA 1
ATOM 605 C C . LEU A 1 78 ? 13.448 -8.074 0.138 1.00 92.19 78 LEU A C 1
ATOM 607 O O . LEU A 1 78 ? 14.575 -8.545 0.279 1.00 92.19 78 LEU A O 1
ATOM 611 N N . ASP A 1 79 ? 12.594 -7.919 1.150 1.00 91.69 79 ASP A N 1
ATOM 612 C CA . ASP A 1 79 ? 12.916 -8.180 2.556 1.00 91.69 79 ASP A CA 1
ATOM 613 C C . ASP A 1 79 ? 13.397 -9.621 2.777 1.00 91.69 79 ASP A C 1
ATOM 615 O O . ASP A 1 79 ? 14.389 -9.878 3.460 1.00 91.69 79 ASP A O 1
ATOM 619 N N . ARG A 1 80 ? 12.730 -10.606 2.161 1.00 90.75 80 ARG A N 1
ATOM 620 C CA . ARG A 1 80 ? 13.161 -12.013 2.244 1.00 90.75 80 ARG A CA 1
ATOM 621 C C . ARG A 1 80 ? 14.524 -12.232 1.592 1.00 90.75 80 ARG A C 1
ATOM 623 O O . ARG A 1 80 ? 15.307 -13.057 2.072 1.00 90.75 80 ARG A O 1
ATOM 630 N N . ALA A 1 81 ? 14.808 -11.540 0.490 1.00 90.31 81 ALA A N 1
ATOM 631 C CA . ALA A 1 81 ? 16.087 -11.638 -0.206 1.00 90.31 81 ALA A CA 1
ATOM 632 C C . ALA A 1 81 ? 17.227 -11.003 0.608 1.00 90.31 81 ALA A C 1
ATOM 634 O O . ALA A 1 81 ? 18.321 -11.573 0.693 1.00 90.31 81 ALA A O 1
ATOM 635 N N . GLU A 1 82 ? 16.937 -9.865 1.233 1.00 89.56 82 GLU A N 1
ATOM 636 C CA . GLU A 1 82 ? 17.769 -9.135 2.186 1.00 89.56 82 GLU A CA 1
ATOM 637 C C . GLU A 1 82 ? 18.117 -10.009 3.397 1.00 89.56 82 GLU A C 1
ATOM 639 O O . GLU A 1 82 ? 19.285 -10.345 3.601 1.00 89.56 82 GLU A O 1
ATOM 644 N N . GLN A 1 83 ? 17.113 -10.523 4.112 1.00 87.75 83 GLN A N 1
ATOM 645 C CA . GLN A 1 83 ? 17.300 -11.398 5.278 1.00 87.75 83 GLN A CA 1
ATOM 646 C C . GLN A 1 83 ? 18.090 -12.672 4.944 1.00 87.75 83 GLN A C 1
ATOM 648 O O . GLN A 1 83 ? 18.974 -13.095 5.697 1.00 87.75 83 GLN A O 1
ATOM 653 N N . ALA A 1 84 ? 17.807 -13.298 3.797 1.00 86.44 84 ALA A N 1
ATOM 654 C CA . ALA A 1 84 ? 18.530 -14.486 3.343 1.00 86.44 84 ALA A CA 1
ATOM 655 C C . ALA A 1 84 ? 20.013 -14.205 3.035 1.00 86.44 84 ALA A C 1
ATOM 657 O O . ALA A 1 84 ? 20.834 -15.126 3.069 1.00 86.44 84 ALA A O 1
ATOM 658 N N . SER A 1 85 ? 20.355 -12.957 2.716 1.00 80.50 85 SER A N 1
ATOM 659 C CA . SER A 1 85 ? 21.726 -12.538 2.425 1.00 80.50 85 SER A CA 1
ATOM 660 C C . SER A 1 85 ? 22.468 -12.152 3.705 1.00 80.50 85 SER A C 1
ATOM 662 O O . SER A 1 85 ? 23.596 -12.606 3.896 1.00 80.50 85 SER A O 1
ATOM 664 N N . THR A 1 86 ? 21.812 -11.438 4.625 1.00 75.31 86 THR A N 1
ATOM 665 C CA . THR A 1 86 ? 22.371 -11.059 5.935 1.00 75.31 86 THR A CA 1
ATOM 666 C C . THR A 1 86 ? 22.626 -12.276 6.821 1.00 75.31 86 THR A C 1
ATOM 668 O O . THR A 1 86 ? 23.706 -12.410 7.378 1.00 75.31 86 THR A O 1
ATOM 671 N N . SER A 1 87 ? 21.708 -13.249 6.859 1.00 65.88 87 SER A N 1
ATOM 672 C CA . SER A 1 87 ? 21.897 -14.514 7.604 1.00 65.88 87 SER A CA 1
ATOM 673 C C . SER A 1 87 ? 23.079 -15.370 7.120 1.00 65.88 87 SER A C 1
ATOM 675 O O . SER A 1 87 ? 23.519 -16.275 7.826 1.00 65.88 87 SER A O 1
ATOM 677 N N . SER A 1 88 ? 23.590 -15.102 5.916 1.00 59.91 88 SER A N 1
ATOM 678 C CA . SER A 1 88 ? 24.739 -15.800 5.327 1.00 59.91 88 SER A CA 1
ATOM 679 C C . SER A 1 88 ? 26.035 -14.990 5.398 1.00 59.91 88 SER A C 1
ATOM 681 O O . SER A 1 88 ? 27.110 -15.538 5.150 1.00 59.91 88 SER A O 1
ATOM 683 N N . ALA A 1 89 ? 25.945 -13.696 5.705 1.00 57.97 89 ALA A N 1
ATOM 684 C CA . ALA A 1 89 ? 27.086 -12.821 5.883 1.00 57.97 89 ALA A CA 1
ATOM 685 C C . ALA A 1 89 ? 27.487 -12.829 7.362 1.00 57.97 89 ALA A C 1
ATOM 687 O O . ALA A 1 89 ? 26.674 -12.603 8.248 1.00 57.97 89 ALA A O 1
ATOM 688 N N . SER A 1 90 ? 28.768 -13.041 7.649 1.00 50.94 90 SER A N 1
ATOM 689 C CA . SER A 1 90 ? 29.355 -12.958 8.996 1.00 50.94 90 SER A CA 1
ATOM 690 C C . SER A 1 90 ? 29.408 -11.527 9.564 1.00 50.94 90 SER A C 1
ATOM 692 O O . SER A 1 90 ? 30.188 -11.251 10.472 1.00 50.94 90 SER A O 1
ATOM 694 N N . PHE A 1 91 ? 28.611 -10.615 9.010 1.00 51.25 91 PHE A N 1
ATOM 695 C CA . PHE A 1 91 ? 28.490 -9.222 9.409 1.00 51.25 91 PHE A CA 1
ATOM 696 C C . PHE A 1 91 ? 27.095 -9.039 10.008 1.00 51.25 91 PHE A C 1
ATOM 698 O O . PHE A 1 91 ? 26.138 -8.738 9.302 1.00 51.25 91 PHE A O 1
ATOM 705 N N . HIS A 1 92 ? 26.982 -9.287 11.314 1.00 51.72 92 HIS A N 1
ATOM 706 C CA . HIS A 1 92 ? 25.875 -8.759 12.103 1.00 51.72 92 HIS A CA 1
ATOM 707 C C . HIS A 1 92 ? 26.123 -7.261 12.257 1.00 51.72 92 HIS A C 1
ATOM 709 O O . HIS A 1 92 ? 26.825 -6.839 13.173 1.00 51.72 92 HIS A O 1
ATOM 715 N N . ASP A 1 93 ? 25.626 -6.488 11.301 1.00 58.91 93 ASP A N 1
ATOM 716 C CA . ASP A 1 93 ? 25.488 -5.054 11.487 1.00 58.91 93 ASP A CA 1
ATOM 717 C C . ASP A 1 93 ? 24.200 -4.827 12.285 1.00 58.91 93 ASP A C 1
ATOM 719 O O . ASP A 1 93 ? 23.133 -5.304 11.896 1.00 58.91 93 ASP A O 1
ATOM 723 N N . ASP A 1 94 ? 24.321 -4.188 13.447 1.00 60.31 94 ASP A N 1
ATOM 724 C CA . ASP A 1 94 ? 23.210 -3.960 14.389 1.00 60.31 94 ASP A CA 1
ATOM 725 C C . ASP A 1 94 ? 22.208 -2.914 13.845 1.00 60.31 94 ASP A C 1
ATOM 727 O O . ASP A 1 94 ? 21.119 -2.750 14.385 1.00 60.31 94 ASP A O 1
ATOM 731 N N . ASP A 1 95 ? 22.564 -2.244 12.741 1.00 69.25 95 ASP A N 1
ATOM 732 C CA . ASP A 1 95 ? 21.798 -1.194 12.055 1.00 69.25 95 ASP A CA 1
ATOM 733 C C . ASP A 1 95 ? 21.222 -1.661 10.701 1.00 69.25 95 ASP A C 1
ATOM 735 O O . ASP A 1 95 ? 20.984 -0.875 9.786 1.00 69.25 95 ASP A O 1
ATOM 739 N N . PHE A 1 96 ? 21.026 -2.971 10.526 1.00 74.44 96 PHE A N 1
ATOM 740 C CA . PHE A 1 96 ? 20.420 -3.493 9.304 1.00 74.44 96 PHE A CA 1
ATOM 741 C C . PHE A 1 96 ? 18.902 -3.261 9.295 1.00 74.44 96 PHE A C 1
ATOM 743 O O . PHE A 1 96 ? 18.152 -3.986 9.954 1.00 74.44 96 PHE A O 1
ATOM 750 N N . THR A 1 97 ? 18.449 -2.289 8.506 1.00 81.38 97 THR A N 1
ATOM 751 C CA . THR A 1 97 ? 17.030 -2.060 8.204 1.00 81.38 97 THR A CA 1
ATOM 752 C C . THR A 1 97 ? 16.630 -2.738 6.895 1.00 81.38 97 THR A C 1
ATOM 754 O O . THR A 1 97 ? 17.411 -2.822 5.945 1.00 81.38 97 THR A O 1
ATOM 757 N N . LEU A 1 98 ? 15.405 -3.260 6.852 1.00 88.12 98 LEU A N 1
ATOM 758 C CA . LEU A 1 98 ? 14.829 -3.827 5.635 1.00 88.12 98 LEU A CA 1
ATOM 759 C C . LEU A 1 98 ? 14.324 -2.712 4.728 1.00 88.12 98 LEU A C 1
ATOM 761 O O . LEU A 1 98 ? 13.874 -1.669 5.200 1.00 88.12 98 LEU A O 1
ATOM 765 N N . SER A 1 99 ? 14.311 -2.950 3.420 1.00 88.50 99 SER A N 1
ATOM 766 C CA . SER A 1 99 ? 13.778 -1.977 2.461 1.00 88.50 99 SER A CA 1
ATOM 767 C C . SER A 1 99 ? 12.317 -1.609 2.738 1.00 88.50 99 SER A C 1
ATOM 769 O O . SER A 1 99 ? 11.914 -0.468 2.505 1.00 88.50 99 SER A O 1
ATOM 771 N N . SER A 1 100 ? 11.502 -2.543 3.239 1.00 91.62 100 SER A N 1
ATOM 772 C CA . SER A 1 100 ? 10.127 -2.219 3.627 1.00 91.62 100 SER A CA 1
ATOM 773 C C . SER A 1 100 ? 10.030 -1.314 4.856 1.00 91.62 100 SER A C 1
ATOM 775 O O . SER A 1 100 ? 9.004 -0.654 5.036 1.00 91.62 100 SER A O 1
ATOM 777 N N . ASP A 1 101 ? 11.088 -1.231 5.671 1.00 91.44 101 ASP A N 1
ATOM 778 C CA . ASP A 1 101 ? 11.069 -0.441 6.893 1.00 91.44 101 ASP A CA 1
ATOM 779 C C . ASP A 1 101 ? 10.943 1.057 6.617 1.00 91.44 101 ASP A C 1
ATOM 781 O O . ASP A 1 101 ? 10.292 1.752 7.396 1.00 91.44 101 ASP A O 1
ATOM 785 N N . GLU A 1 102 ? 11.468 1.516 5.480 1.00 91.44 102 GLU A N 1
ATOM 786 C CA . GLU A 1 102 ? 11.428 2.914 5.036 1.00 91.44 102 GLU A CA 1
ATOM 787 C C . GLU A 1 102 ? 10.000 3.412 4.753 1.00 91.44 102 GLU A C 1
ATOM 789 O O . GLU A 1 102 ? 9.697 4.596 4.891 1.00 91.44 102 GLU A O 1
ATOM 794 N N . PHE A 1 103 ? 9.095 2.503 4.379 1.00 92.12 103 PHE A N 1
ATOM 795 C CA . PHE A 1 103 ? 7.680 2.805 4.127 1.00 92.12 103 PHE A CA 1
ATOM 796 C C . PHE A 1 103 ? 6.783 2.463 5.321 1.00 92.12 103 PHE A C 1
ATOM 798 O O . PHE A 1 103 ? 5.594 2.791 5.327 1.00 92.12 103 PHE A O 1
ATOM 805 N N . GLY A 1 104 ? 7.334 1.758 6.308 1.00 92.56 104 GLY A N 1
ATOM 806 C CA . GLY A 1 104 ? 6.567 1.13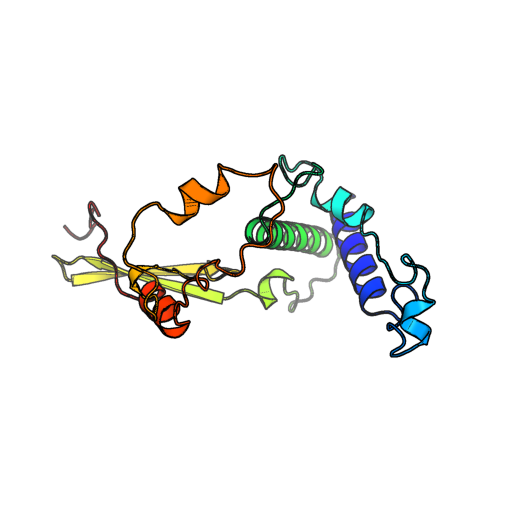6 7.367 1.00 92.56 104 GLY A CA 1
ATOM 807 C C . GLY A 1 104 ? 6.077 2.128 8.413 1.00 92.56 104 GLY A C 1
ATOM 808 O O . GLY A 1 104 ? 6.843 2.907 8.973 1.00 92.56 104 GLY A O 1
ATOM 809 N N . TYR A 1 105 ? 4.803 2.018 8.768 1.00 94.50 105 TYR A N 1
ATOM 810 C CA . TYR A 1 105 ? 4.200 2.715 9.900 1.00 94.50 105 TYR A CA 1
ATOM 811 C C . TYR A 1 105 ? 3.418 1.733 10.778 1.00 94.50 105 TYR A C 1
ATOM 813 O O . TYR A 1 105 ? 3.133 0.597 10.391 1.00 94.50 105 TYR A O 1
ATOM 821 N N . VAL A 1 106 ? 3.099 2.152 12.004 1.00 95.81 106 VAL A N 1
ATOM 822 C CA . VAL A 1 106 ? 2.316 1.349 12.951 1.00 95.81 106 VAL A CA 1
ATOM 823 C C . VAL A 1 106 ? 0.921 1.942 13.074 1.00 95.81 106 VAL A C 1
ATOM 825 O O . VAL A 1 106 ? 0.766 3.094 13.474 1.00 95.81 106 VAL A O 1
ATOM 828 N N . VAL A 1 107 ? -0.088 1.131 12.770 1.00 94.75 107 VAL A N 1
ATOM 829 C CA . VAL A 1 107 ? -1.497 1.435 13.023 1.00 94.75 107 VAL A CA 1
ATOM 830 C C . VAL A 1 107 ? -1.873 0.889 14.388 1.00 94.75 107 VAL A C 1
ATOM 832 O O . VAL A 1 107 ? -1.602 -0.274 14.697 1.00 94.75 107 VAL A O 1
ATOM 835 N N . GLU A 1 108 ? -2.502 1.728 15.205 1.00 96.06 108 GLU A N 1
ATOM 836 C CA . GLU A 1 108 ? -3.125 1.318 16.457 1.00 96.06 108 GLU A CA 1
ATOM 837 C C . GLU A 1 108 ? -4.645 1.248 16.276 1.00 96.06 108 GLU A C 1
ATOM 839 O O . GLU A 1 108 ? -5.314 2.263 16.098 1.00 96.06 108 GLU A O 1
ATOM 844 N N . ASP A 1 109 ? -5.189 0.038 16.347 1.00 94.38 109 ASP A N 1
ATOM 845 C CA . ASP A 1 109 ? -6.623 -0.214 16.353 1.00 94.38 109 ASP A CA 1
ATOM 846 C C . ASP A 1 109 ? -7.137 -0.166 17.799 1.00 94.38 109 ASP A C 1
ATOM 848 O O . ASP A 1 109 ? -6.667 -0.912 18.668 1.00 94.38 109 ASP A O 1
ATOM 852 N N . ARG A 1 110 ? -8.142 0.677 18.058 1.00 95.19 110 ARG A N 1
ATOM 853 C CA . ARG A 1 110 ? -8.840 0.763 19.348 1.00 95.19 110 ARG A CA 1
ATOM 854 C C . ARG A 1 110 ? -10.236 0.163 19.228 1.00 95.19 110 ARG A C 1
ATOM 856 O O . ARG A 1 110 ? -11.115 0.747 18.602 1.00 95.19 110 ARG A O 1
ATOM 863 N N . LEU A 1 111 ? -10.460 -0.962 19.898 1.00 94.62 111 LEU A N 1
ATOM 864 C CA . LEU A 1 111 ? -11.763 -1.613 19.987 1.00 94.62 111 LEU A CA 1
ATOM 865 C C . LEU A 1 111 ? -12.404 -1.341 21.349 1.00 94.62 111 LEU A C 1
ATOM 867 O O . LEU A 1 111 ? -11.807 -1.635 22.382 1.00 94.62 111 LEU A O 1
ATOM 871 N N . GLU A 1 112 ? -13.628 -0.822 21.359 1.00 94.69 112 GLU A N 1
ATOM 872 C CA . GLU A 1 112 ? -14.383 -0.520 22.578 1.00 94.69 112 GLU A CA 1
ATOM 873 C C . GLU A 1 112 ? -15.690 -1.315 22.625 1.00 94.69 112 GLU A C 1
ATOM 875 O O . GLU A 1 112 ? -16.470 -1.321 21.673 1.00 94.69 112 GLU A O 1
ATOM 880 N N . CYS A 1 113 ? -15.952 -1.981 23.753 1.00 93.62 113 CYS A N 1
ATOM 881 C CA . CYS A 1 113 ? -17.245 -2.609 23.998 1.00 93.62 113 CYS A CA 1
ATOM 882 C C . CYS A 1 113 ? -18.267 -1.552 24.433 1.00 93.62 113 CYS A C 1
ATOM 884 O O . CYS A 1 113 ? -18.165 -1.006 25.529 1.00 93.62 113 CYS A O 1
ATOM 886 N N . THR A 1 114 ? -19.309 -1.339 23.632 1.00 91.06 114 THR A N 1
ATOM 887 C CA . THR A 1 114 ? -20.359 -0.338 23.903 1.00 91.06 114 THR A CA 1
ATOM 888 C C . THR A 1 114 ? -21.177 -0.607 25.171 1.00 91.06 114 THR A C 1
ATOM 890 O O . THR A 1 114 ? -21.778 0.315 25.712 1.00 91.06 114 THR A O 1
ATOM 893 N N . LYS A 1 115 ? -21.210 -1.855 25.667 1.00 90.88 115 LYS A N 1
ATOM 894 C CA . LYS A 1 115 ? -21.950 -2.233 26.888 1.00 90.88 115 LYS A CA 1
ATOM 895 C C . LYS A 1 115 ? -21.128 -2.098 28.170 1.00 90.88 115 LYS A C 1
ATOM 897 O O . LYS A 1 115 ? -21.660 -1.654 29.178 1.00 90.88 115 LYS A O 1
ATOM 902 N N . SER A 1 116 ? -19.866 -2.532 28.151 1.00 91.50 116 SER A N 1
ATOM 903 C CA . SER A 1 116 ? -18.997 -2.560 29.340 1.00 91.50 116 SER A CA 1
ATOM 904 C C . SER A 1 116 ? -18.013 -1.388 29.406 1.00 91.50 116 SER A C 1
ATOM 906 O O . SER A 1 116 ? -17.368 -1.211 30.434 1.00 91.50 116 SER A O 1
ATOM 908 N N . GLY A 1 117 ? -17.838 -0.624 28.321 1.00 92.00 117 GLY A N 1
ATOM 909 C CA . GLY A 1 117 ? -16.838 0.448 28.209 1.00 92.00 117 GLY A CA 1
ATOM 910 C C . GLY A 1 117 ? -15.387 -0.047 28.180 1.00 92.00 117 GLY A C 1
ATOM 911 O O . GLY A 1 117 ? -14.449 0.747 28.171 1.00 92.00 117 GLY A O 1
ATOM 912 N N . THR A 1 118 ? -15.167 -1.365 28.184 1.00 93.56 118 THR A N 1
ATOM 913 C CA . THR A 1 118 ? -13.823 -1.950 28.177 1.00 93.56 118 THR A CA 1
ATOM 914 C C . THR A 1 118 ? -13.191 -1.817 26.801 1.00 93.56 118 THR A C 1
ATOM 916 O O . THR A 1 118 ? -13.822 -2.149 25.793 1.00 93.56 118 THR A O 1
ATOM 919 N N . VAL A 1 119 ? -11.926 -1.401 26.777 1.00 95.19 119 VAL A N 1
ATOM 920 C CA . VAL A 1 119 ? -11.163 -1.151 25.552 1.00 95.19 119 VAL A CA 1
ATOM 921 C C . VAL A 1 119 ? -10.053 -2.177 25.356 1.00 95.19 119 VAL A C 1
ATOM 923 O O . VAL A 1 119 ? -9.446 -2.653 26.316 1.00 95.19 119 VAL A O 1
ATOM 926 N N . ARG A 1 120 ? -9.754 -2.485 24.097 1.00 94.31 120 ARG A N 1
ATOM 927 C CA . ARG A 1 120 ? -8.595 -3.265 23.671 1.00 94.31 120 ARG A CA 1
ATOM 928 C C . ARG A 1 120 ? -7.862 -2.495 22.584 1.00 94.31 120 ARG A C 1
ATOM 930 O O . ARG A 1 120 ? -8.476 -2.083 21.606 1.00 94.31 120 ARG A O 1
ATOM 937 N N . TYR A 1 121 ? -6.552 -2.369 22.746 1.00 96.25 121 TYR A N 1
ATOM 938 C CA . TYR A 1 121 ? -5.665 -1.826 21.725 1.00 96.25 121 TYR A CA 1
ATOM 939 C C . TYR A 1 121 ? -4.937 -2.975 21.025 1.00 96.25 121 TYR A C 1
ATOM 941 O O . TYR A 1 121 ? -4.473 -3.913 21.681 1.00 96.25 121 TYR A O 1
ATOM 949 N N . SER A 1 122 ? -4.834 -2.914 19.703 1.00 95.81 122 SER A N 1
ATOM 950 C CA . SER A 1 122 ? -3.950 -3.769 18.912 1.00 95.81 122 SER A CA 1
ATOM 951 C C . SER A 1 122 ? -3.104 -2.914 17.992 1.00 95.81 122 SER A C 1
ATOM 953 O O . SER A 1 122 ? -3.573 -1.919 17.460 1.00 95.81 122 SER A O 1
ATOM 955 N N . ARG A 1 123 ? -1.843 -3.301 17.814 1.00 96.69 123 ARG A N 1
ATOM 956 C CA . ARG A 1 123 ? -0.910 -2.602 16.936 1.00 96.69 123 ARG A CA 1
ATOM 957 C C . ARG A 1 123 ? -0.508 -3.525 15.808 1.00 96.69 123 ARG A C 1
ATOM 959 O O . ARG A 1 123 ? -0.194 -4.689 16.062 1.00 96.69 123 ARG A O 1
ATOM 966 N N . ARG A 1 124 ? -0.503 -3.006 14.589 1.00 94.75 124 ARG A N 1
ATOM 967 C CA . ARG A 1 124 ? -0.040 -3.724 13.403 1.00 94.75 124 ARG A CA 1
ATOM 968 C C . ARG A 1 124 ? 0.816 -2.806 12.551 1.00 94.75 124 ARG A C 1
ATOM 970 O O . ARG A 1 124 ? 0.597 -1.599 12.521 1.00 94.75 124 ARG A O 1
ATOM 977 N N . ARG A 1 125 ? 1.814 -3.387 11.899 1.00 93.69 125 ARG A N 1
ATOM 978 C CA . ARG A 1 125 ? 2.670 -2.666 10.967 1.00 93.69 125 ARG A CA 1
ATOM 979 C C . ARG A 1 125 ? 2.079 -2.753 9.568 1.00 93.69 125 ARG A C 1
ATOM 981 O O . ARG A 1 125 ? 1.647 -3.829 9.164 1.00 93.69 125 ARG A O 1
ATOM 988 N N . GLU A 1 126 ? 2.090 -1.645 8.849 1.00 94.50 126 GLU A N 1
ATOM 989 C CA . GLU A 1 126 ? 1.628 -1.555 7.468 1.00 94.50 126 GLU A CA 1
ATOM 990 C C . GLU A 1 126 ? 2.618 -0.740 6.632 1.00 94.50 126 GLU A C 1
ATOM 992 O O . GLU A 1 126 ? 3.313 0.123 7.162 1.00 94.50 126 GLU A O 1
ATOM 997 N N . ASN A 1 127 ? 2.659 -1.017 5.327 1.00 94.81 127 ASN A N 1
ATOM 998 C CA . ASN A 1 127 ? 3.483 -0.292 4.348 1.00 94.81 127 ASN A CA 1
ATOM 999 C C . ASN A 1 127 ? 2.629 0.471 3.320 1.00 94.81 127 ASN A C 1
ATOM 1001 O O . ASN A 1 127 ? 3.161 1.112 2.418 1.00 94.81 127 ASN A O 1
ATOM 1005 N N . LEU A 1 128 ? 1.300 0.366 3.410 1.00 94.94 128 LEU A N 1
ATOM 1006 C CA . LEU A 1 128 ? 0.363 0.995 2.487 1.00 94.94 128 LEU A CA 1
ATOM 1007 C C . LEU A 1 128 ? -0.911 1.365 3.232 1.00 94.94 128 LEU A C 1
ATOM 1009 O O . LEU A 1 128 ? -1.551 0.486 3.804 1.00 94.94 128 LEU A O 1
ATOM 1013 N N . PHE A 1 129 ? -1.281 2.646 3.171 1.00 93.38 129 PHE A N 1
ATOM 1014 C CA . PHE A 1 129 ? -2.455 3.187 3.849 1.00 93.38 129 PHE A CA 1
ATOM 1015 C C . PHE A 1 129 ? -3.653 3.258 2.892 1.00 93.38 129 PHE A C 1
ATOM 1017 O O . PHE A 1 129 ? -3.678 4.135 2.022 1.00 93.38 129 PHE A O 1
ATOM 1024 N N . PRO A 1 130 ? -4.643 2.350 3.002 1.00 92.94 130 PRO A N 1
ATOM 1025 C CA . PRO A 1 130 ? -5.801 2.358 2.120 1.00 92.94 130 PRO A CA 1
ATOM 1026 C C . PRO A 1 130 ? -6.747 3.506 2.490 1.00 92.94 130 PRO A C 1
ATOM 1028 O O . PRO A 1 130 ? -7.269 3.566 3.602 1.00 92.94 130 PRO A O 1
ATOM 1031 N N . LEU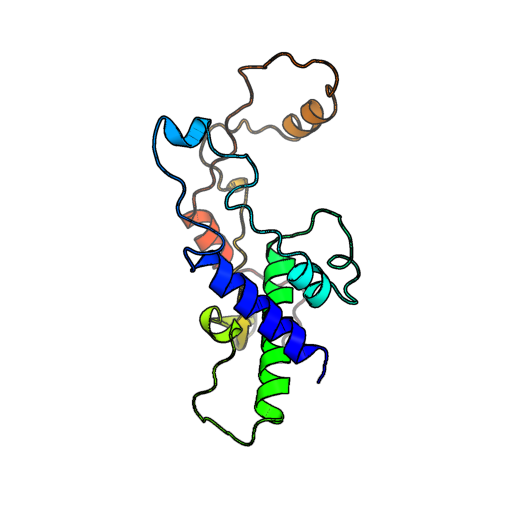 A 1 131 ? -6.999 4.406 1.539 1.00 94.69 131 LEU A N 1
ATOM 1032 C CA . LEU A 1 131 ? -7.957 5.498 1.702 1.00 94.69 131 LEU A CA 1
ATOM 1033 C C . LEU A 1 131 ? -9.349 5.072 1.240 1.00 94.69 131 LEU A C 1
ATOM 1035 O O . LEU A 1 131 ? -9.530 4.608 0.115 1.00 94.69 131 LEU A O 1
ATOM 1039 N N . VAL A 1 132 ? -10.346 5.291 2.094 1.00 94.25 132 VAL A N 1
ATOM 1040 C CA . VAL A 1 132 ? -11.751 5.080 1.744 1.00 94.25 132 VAL A CA 1
ATOM 1041 C C . VAL A 1 132 ? -12.245 6.272 0.930 1.00 94.25 132 VAL A C 1
ATOM 1043 O O . VAL A 1 132 ? -12.384 7.375 1.457 1.00 94.25 132 VAL A O 1
ATOM 1046 N N . VAL A 1 133 ? -12.538 6.038 -0.348 1.00 93.81 133 VAL A N 1
ATOM 1047 C CA . VAL A 1 133 ? -13.165 7.019 -1.243 1.00 93.81 133 VAL A CA 1
ATOM 1048 C C . VAL A 1 133 ? -14.648 6.678 -1.362 1.00 93.81 133 VAL A C 1
ATOM 1050 O O . VAL A 1 133 ? -14.991 5.612 -1.869 1.00 93.81 133 VAL A O 1
ATOM 1053 N N . SER A 1 134 ? -15.524 7.565 -0.883 1.00 92.06 134 SER A N 1
ATOM 1054 C CA . SER A 1 134 ? -16.976 7.434 -1.064 1.00 92.06 134 SER A CA 1
ATOM 1055 C C . SER A 1 134 ? -17.494 8.490 -2.031 1.00 92.06 134 SER A C 1
ATOM 1057 O O . SER A 1 134 ? -17.109 9.655 -1.947 1.00 92.06 134 SER A O 1
ATOM 1059 N N . MET A 1 135 ? -18.423 8.091 -2.902 1.00 90.25 135 MET A N 1
ATOM 1060 C CA . MET A 1 135 ? -19.148 9.024 -3.769 1.00 90.25 135 MET A CA 1
ATOM 1061 C C . MET A 1 135 ? -20.093 9.939 -2.983 1.00 90.25 135 MET A C 1
ATOM 1063 O O . MET A 1 135 ? -20.432 11.009 -3.475 1.00 90.25 135 MET A O 1
ATOM 1067 N N . ASP A 1 136 ? -20.466 9.569 -1.754 1.00 89.44 136 ASP A N 1
ATOM 1068 C CA . ASP A 1 136 ? -21.286 10.419 -0.878 1.00 89.44 136 ASP A CA 1
ATOM 1069 C C . ASP A 1 136 ? -20.582 11.737 -0.520 1.00 89.44 136 ASP A C 1
ATOM 1071 O O . ASP A 1 136 ? -21.235 12.729 -0.206 1.00 89.44 136 ASP A O 1
ATOM 1075 N N . ASP A 1 137 ? -19.246 11.736 -0.557 1.00 88.00 137 ASP A N 1
ATOM 1076 C CA . ASP A 1 137 ? -18.411 12.891 -0.231 1.00 88.00 137 ASP A CA 1
ATOM 1077 C C . ASP A 1 137 ? -18.010 13.692 -1.486 1.00 88.00 137 ASP A C 1
ATOM 1079 O O . ASP A 1 137 ? -17.204 14.622 -1.397 1.00 88.00 137 ASP A O 1
ATOM 1083 N N . ALA A 1 138 ? -18.525 13.328 -2.667 1.00 88.00 138 ALA A N 1
ATOM 1084 C CA . ALA A 1 138 ? -18.209 14.014 -3.913 1.00 88.00 138 ALA A CA 1
ATOM 1085 C C . ALA A 1 138 ? -18.785 15.439 -3.927 1.00 88.00 138 ALA A C 1
ATOM 1087 O O . ALA A 1 138 ? -19.942 15.678 -3.582 1.00 88.00 138 ALA A O 1
ATOM 1088 N N . VAL A 1 139 ? -17.966 16.400 -4.352 1.00 83.69 139 VAL A N 1
ATOM 1089 C CA . VAL A 1 139 ? -18.333 17.810 -4.482 1.00 83.69 139 VAL A CA 1
ATOM 1090 C C . VAL A 1 139 ? -18.584 18.129 -5.951 1.00 83.69 139 VAL A C 1
ATOM 1092 O O . VAL A 1 139 ? -17.716 17.916 -6.790 1.00 83.69 139 VAL A O 1
ATOM 1095 N N . GLY A 1 140 ? -19.755 18.697 -6.238 1.00 72.50 140 GLY A N 1
ATOM 1096 C CA . GLY A 1 140 ? -20.195 19.070 -7.584 1.00 72.50 140 GLY A CA 1
ATOM 1097 C C . GLY A 1 140 ? -21.534 18.428 -7.940 1.00 72.50 140 GLY A C 1
ATOM 1098 O O . GLY A 1 140 ? -21.940 17.446 -7.322 1.00 72.50 140 GLY A O 1
ATOM 1099 N N . ASP A 1 141 ? -22.224 18.982 -8.938 1.00 60.25 141 ASP A N 1
ATOM 1100 C CA . ASP A 1 141 ? -23.390 18.336 -9.552 1.00 60.25 141 ASP A CA 1
ATOM 1101 C C . ASP A 1 141 ? -22.907 17.195 -10.457 1.00 60.25 141 ASP A C 1
ATOM 1103 O O . ASP A 1 141 ? -22.894 17.276 -11.684 1.00 60.25 141 ASP A O 1
ATOM 1107 N N . HIS A 1 142 ? -22.413 16.130 -9.833 1.00 56.03 142 HIS A N 1
ATOM 1108 C CA . HIS A 1 142 ? -22.264 14.842 -10.489 1.00 56.03 142 HIS A CA 1
ATOM 1109 C C . HIS A 1 142 ? -23.636 14.201 -10.394 1.00 56.03 142 HIS A C 1
ATOM 1111 O O . HIS A 1 142 ? -23.908 13.494 -9.426 1.00 56.03 142 HIS A O 1
ATOM 1117 N N . GLY A 1 143 ? -24.511 14.601 -11.328 1.00 49.03 143 GLY A N 1
ATOM 1118 C CA . GLY A 1 143 ? -25.945 14.336 -11.324 1.00 49.03 143 GLY A CA 1
ATOM 1119 C C . GLY A 1 143 ? -26.284 13.046 -10.594 1.00 49.03 143 GLY A C 1
ATOM 1120 O O . GLY A 1 143 ? -25.868 11.968 -11.013 1.00 49.03 143 GLY A O 1
ATOM 1121 N N . SER A 1 144 ? -26.988 13.185 -9.468 1.00 47.69 144 SER A N 1
ATOM 1122 C CA . SER A 1 144 ? -27.587 12.077 -8.726 1.00 47.69 144 SER A CA 1
ATOM 1123 C C . SER A 1 144 ? -28.332 11.183 -9.718 1.00 47.69 144 SER A C 1
ATOM 1125 O O . SER A 1 144 ? -29.416 11.515 -10.194 1.00 47.69 144 SER A O 1
ATOM 1127 N N . GLY A 1 145 ? -27.676 10.099 -10.114 1.00 42.88 145 GLY A N 1
ATOM 1128 C CA . GLY A 1 145 ? -27.980 9.390 -11.345 1.00 42.88 145 GLY A CA 1
ATOM 1129 C C . GLY A 1 145 ? -27.273 8.050 -11.340 1.00 42.88 145 GLY A C 1
ATOM 1130 O O . GLY A 1 145 ? -26.291 7.823 -12.039 1.00 42.88 145 GLY A O 1
ATOM 1131 N N . THR A 1 146 ? -27.780 7.165 -10.489 1.00 43.66 146 THR A N 1
ATOM 1132 C CA . THR A 1 146 ? -27.708 5.711 -10.650 1.00 43.66 146 THR A CA 1
ATOM 1133 C C . THR A 1 146 ? -27.475 5.279 -12.107 1.00 43.66 146 THR A C 1
ATOM 1135 O O . THR A 1 146 ? -28.290 5.576 -12.973 1.00 43.66 146 THR A O 1
ATOM 1138 N N . ASN A 1 147 ? -26.423 4.495 -12.350 1.00 48.00 147 ASN A N 1
ATOM 1139 C CA . ASN A 1 147 ? -26.302 3.556 -13.477 1.00 48.00 147 ASN A CA 1
ATOM 1140 C C . ASN A 1 147 ? -26.248 4.085 -14.931 1.00 48.00 147 ASN A C 1
ATOM 1142 O O . ASN A 1 147 ? -26.233 3.259 -15.844 1.00 48.00 147 ASN A O 1
ATOM 1146 N N . GLU A 1 148 ? -26.178 5.389 -15.216 1.00 46.00 148 GLU A N 1
ATOM 1147 C CA . GLU A 1 148 ? -26.165 5.846 -16.625 1.00 46.00 148 GLU A CA 1
ATOM 1148 C C . GLU A 1 148 ? -24.764 5.873 -17.270 1.00 46.00 148 GLU A C 1
ATOM 1150 O O . GLU A 1 148 ? -24.625 5.619 -18.469 1.00 46.00 148 GLU A O 1
ATOM 1155 N N . GLY A 1 149 ? -23.703 6.101 -16.484 1.00 45.53 149 GLY A N 1
ATOM 1156 C CA . GLY A 1 149 ? -22.320 6.147 -16.989 1.00 45.53 149 GLY A CA 1
ATOM 1157 C C . GLY A 1 149 ? -21.753 4.782 -17.401 1.00 45.53 149 GLY A C 1
ATOM 1158 O O . GLY A 1 149 ? -20.975 4.686 -18.352 1.00 45.53 149 GLY A O 1
ATOM 1159 N N . GLU A 1 150 ? -22.177 3.706 -16.735 1.00 48.22 150 GLU A N 1
ATOM 1160 C CA . GLU A 1 150 ? -21.752 2.339 -17.071 1.00 48.22 150 GLU A CA 1
ATOM 1161 C C . GLU A 1 150 ? -22.495 1.800 -18.304 1.00 48.22 150 GLU A C 1
ATOM 1163 O O . GLU A 1 150 ? -21.905 1.104 -19.131 1.00 48.22 150 GLU A O 1
ATOM 1168 N N . ALA A 1 151 ? -23.761 2.191 -18.497 1.00 42.91 151 ALA A N 1
ATOM 1169 C CA . ALA A 1 151 ? -24.573 1.763 -19.636 1.00 42.91 151 ALA A CA 1
ATOM 1170 C C . ALA A 1 151 ? -24.120 2.367 -20.980 1.00 42.91 151 ALA A C 1
ATOM 1172 O O . ALA A 1 151 ? -24.337 1.747 -22.025 1.00 42.91 151 ALA A O 1
ATOM 1173 N N . LYS A 1 152 ? -23.475 3.544 -20.971 1.00 48.59 152 LYS A N 1
ATOM 1174 C CA . LYS A 1 152 ? -22.914 4.169 -22.183 1.00 48.59 152 LYS A CA 1
ATOM 1175 C C . LYS A 1 152 ? -21.543 3.613 -22.578 1.00 48.59 152 LYS A C 1
ATOM 1177 O O . LYS A 1 152 ? -21.261 3.522 -23.764 1.00 48.59 152 LYS A O 1
ATOM 1182 N N . ARG A 1 153 ? -20.722 3.144 -21.629 1.00 49.97 153 ARG A N 1
ATOM 1183 C CA . ARG A 1 153 ? -19.421 2.515 -21.949 1.00 49.97 153 ARG A CA 1
ATOM 1184 C C . ARG A 1 153 ? -19.539 1.143 -22.618 1.00 49.97 153 ARG A C 1
ATOM 1186 O O . ARG A 1 153 ? -18.617 0.727 -23.303 1.00 49.97 153 ARG A O 1
ATOM 1193 N N . LEU A 1 154 ? -20.665 0.449 -22.447 1.00 49.06 154 LEU A N 1
ATOM 1194 C CA . LEU A 1 154 ? -20.934 -0.846 -23.088 1.00 49.06 154 LEU A CA 1
ATOM 1195 C C . LEU A 1 154 ? -21.533 -0.729 -24.502 1.00 49.06 154 LEU A C 1
ATOM 1197 O O . LEU A 1 154 ? -21.721 -1.750 -25.161 1.00 49.06 154 LEU A O 1
ATOM 1201 N N . LYS A 1 155 ? -21.853 0.482 -24.979 1.00 47.72 155 LYS A N 1
ATOM 1202 C CA . LYS A 1 155 ? -22.501 0.705 -26.279 1.00 47.72 155 LYS A CA 1
ATOM 1203 C C . LYS A 1 155 ? -21.780 1.769 -27.104 1.00 47.72 155 LYS A C 1
ATOM 1205 O O . LYS A 1 155 ? -22.398 2.787 -27.357 1.00 47.72 155 LYS A O 1
ATOM 1210 N N . THR A 1 156 ? -20.533 1.511 -27.501 1.00 44.47 156 THR A N 1
ATOM 1211 C CA . THR A 1 156 ? -19.925 1.883 -28.803 1.00 44.47 156 THR A CA 1
ATOM 1212 C C . THR A 1 156 ? -18.405 1.756 -28.709 1.00 44.47 156 THR A C 1
ATOM 1214 O O . THR A 1 156 ? -17.715 2.705 -28.355 1.00 44.47 156 THR A O 1
ATOM 1217 N N . ASP A 1 157 ? -17.881 0.582 -29.065 1.00 50.94 157 ASP A N 1
ATOM 1218 C CA . ASP A 1 157 ? -16.487 0.447 -29.527 1.00 50.94 157 ASP A CA 1
ATOM 1219 C C . ASP A 1 157 ? -16.365 0.720 -31.048 1.00 50.94 157 ASP A C 1
ATOM 1221 O O . ASP A 1 157 ? -15.255 0.752 -31.576 1.00 50.94 157 ASP A O 1
ATOM 1225 N N . ASP A 1 158 ? -17.485 0.942 -31.759 1.00 48.19 158 ASP A N 1
ATOM 1226 C CA . ASP A 1 158 ? -17.505 1.098 -33.227 1.00 48.19 158 ASP A CA 1
ATOM 1227 C C . ASP A 1 158 ? -17.680 2.546 -33.729 1.00 48.19 158 ASP A C 1
ATOM 1229 O O . ASP A 1 158 ? -17.234 2.854 -34.829 1.00 48.19 158 ASP A O 1
ATOM 1233 N N . ASP A 1 159 ? -18.205 3.475 -32.923 1.00 44.59 159 ASP A N 1
ATOM 1234 C CA . ASP A 1 159 ? -18.392 4.871 -33.347 1.00 44.59 159 ASP A CA 1
ATOM 1235 C C . ASP A 1 159 ? -17.463 5.806 -32.569 1.00 44.59 159 ASP A C 1
ATOM 1237 O O . ASP A 1 159 ? -17.784 6.332 -31.503 1.00 44.59 159 ASP A O 1
ATOM 1241 N N . LYS A 1 160 ? -16.265 6.005 -33.127 1.00 48.75 160 LYS A N 1
ATOM 1242 C CA . LYS A 1 160 ? -15.364 7.106 -32.770 1.00 48.75 160 LYS A CA 1
ATOM 1243 C C . LYS A 1 160 ? -15.919 8.417 -33.326 1.00 48.75 160 LYS A C 1
ATOM 1245 O O . LYS A 1 160 ? -15.383 8.958 -34.290 1.00 48.75 160 LYS A O 1
ATOM 1250 N N . GLU A 1 161 ? -16.967 8.932 -32.705 1.00 46.12 161 GLU A N 1
ATOM 1251 C CA . GLU A 1 161 ? -17.203 10.370 -32.695 1.00 46.12 161 GLU A CA 1
ATOM 1252 C C . GLU A 1 161 ? -16.830 10.882 -31.306 1.00 46.12 161 GLU A C 1
ATOM 1254 O O . GLU A 1 161 ? -17.238 10.337 -30.281 1.00 46.12 161 GLU A O 1
ATOM 1259 N N . GLU A 1 162 ? -15.953 11.882 -31.279 1.00 50.03 162 GLU A N 1
ATOM 1260 C CA . GLU A 1 162 ? -15.540 12.590 -30.076 1.00 50.03 162 GLU A CA 1
ATOM 1261 C C . GLU A 1 162 ? -16.779 13.266 -29.463 1.00 50.03 162 GLU A C 1
ATOM 1263 O O . GLU A 1 162 ? -17.127 14.388 -29.823 1.00 50.03 162 GLU A O 1
ATOM 1268 N N . GLU A 1 163 ? -17.486 12.587 -28.550 1.00 49.25 163 GLU A N 1
ATOM 1269 C CA . GLU A 1 163 ? -18.460 13.257 -27.686 1.00 49.25 163 GLU A CA 1
ATOM 1270 C C . GLU A 1 163 ? -17.685 14.193 -26.741 1.00 49.25 163 GLU A C 1
ATOM 1272 O O . GLU A 1 163 ? -17.254 13.809 -25.648 1.00 49.25 163 GLU A O 1
ATOM 1277 N N . GLU A 1 164 ? -17.526 15.454 -27.160 1.00 50.31 164 GLU A N 1
ATOM 1278 C CA . GLU A 1 164 ? -17.348 16.605 -26.270 1.00 50.31 164 GLU A CA 1
ATOM 1279 C C . GLU A 1 164 ? -18.567 16.694 -25.334 1.00 50.31 164 GLU A C 1
ATOM 1281 O O . GLU A 1 164 ? -19.512 17.451 -25.546 1.00 50.31 164 GLU A O 1
ATOM 1286 N N . GLY A 1 165 ? -18.596 15.843 -24.312 1.00 54.09 165 GLY A N 1
ATOM 1287 C CA . GLY A 1 165 ? -19.754 15.748 -23.429 1.00 54.09 165 GLY A CA 1
ATOM 1288 C C . GLY A 1 165 ? -19.638 14.743 -22.292 1.00 54.09 165 GLY A C 1
ATOM 1289 O O . GLY A 1 165 ? -20.619 14.547 -21.576 1.00 54.09 165 GLY A O 1
ATOM 1290 N N . SER A 1 166 ? -18.479 14.105 -22.079 1.00 61.78 166 SER A N 1
ATOM 1291 C CA . SER A 1 166 ? -18.310 13.265 -20.891 1.00 61.78 166 SER A CA 1
ATOM 1292 C C . SER A 1 166 ? -18.405 14.148 -19.638 1.00 61.78 166 SER A C 1
ATOM 1294 O O . SER A 1 166 ? -17.623 15.101 -19.530 1.00 61.78 166 SER A O 1
ATOM 1296 N N . PRO A 1 167 ? -19.323 13.870 -18.692 1.00 69.88 167 PRO A N 1
ATOM 1297 C CA . PRO A 1 167 ? -19.408 14.649 -17.466 1.00 69.88 167 PRO A CA 1
ATOM 1298 C C . PRO A 1 167 ? -18.062 14.598 -16.731 1.00 69.88 167 PRO A C 1
ATOM 1300 O O . PRO A 1 167 ? -17.387 13.561 -16.768 1.00 69.88 167 PRO A O 1
ATOM 1303 N N . PRO A 1 168 ? -17.648 15.700 -16.077 1.00 78.62 168 PRO A N 1
ATOM 1304 C CA . PRO A 1 168 ? -16.391 15.719 -15.346 1.00 78.62 168 PRO A CA 1
ATOM 1305 C C . PRO A 1 168 ? -16.390 14.601 -14.294 1.00 78.62 168 PRO A C 1
ATOM 1307 O O . PRO A 1 168 ? -17.435 14.334 -13.684 1.00 78.62 168 PRO A O 1
ATOM 1310 N N . PRO A 1 169 ? -15.241 13.934 -14.077 1.00 81.00 169 PRO A N 1
ATOM 1311 C CA . PRO A 1 169 ? -15.153 12.873 -13.090 1.00 81.00 169 PRO A CA 1
ATOM 1312 C C . PRO A 1 169 ? -15.511 13.416 -11.699 1.00 81.00 169 PRO A C 1
ATOM 1314 O O . PRO A 1 169 ? -15.213 14.578 -11.408 1.00 81.00 169 PRO A O 1
ATOM 1317 N N . PRO A 1 170 ? -16.134 12.590 -10.841 1.00 87.69 170 PRO A N 1
ATOM 1318 C CA . PRO A 1 170 ? -16.503 12.990 -9.493 1.00 87.69 170 PRO A CA 1
ATOM 1319 C C . PRO A 1 170 ? -15.284 13.445 -8.700 1.00 87.69 170 PRO A C 1
ATOM 1321 O O . PRO A 1 170 ? -14.282 12.731 -8.615 1.00 87.69 170 PRO A O 1
ATOM 1324 N N . VAL A 1 171 ? -15.372 14.639 -8.114 1.00 91.44 171 VAL A N 1
ATOM 1325 C CA . VAL A 1 171 ? -14.290 15.210 -7.308 1.00 91.44 171 VAL A CA 1
ATOM 1326 C C . VAL A 1 171 ? -14.576 14.955 -5.836 1.00 91.44 171 VAL A C 1
ATOM 1328 O O . VAL A 1 171 ? -15.419 15.613 -5.235 1.00 91.44 171 VAL A O 1
ATOM 1331 N N . VAL A 1 172 ? -13.853 14.014 -5.231 1.00 93.81 172 VAL A N 1
ATOM 1332 C CA . VAL A 1 172 ? -13.929 13.756 -3.786 1.00 93.81 172 VAL A CA 1
ATOM 1333 C C . VAL A 1 172 ? -12.784 14.489 -3.076 1.00 93.81 172 VAL A C 1
ATOM 1335 O O . VAL A 1 172 ? -11.618 14.256 -3.410 1.00 93.81 172 VAL A O 1
ATOM 1338 N N . PRO A 1 173 ? -13.062 15.370 -2.096 1.00 94.88 173 PRO A N 1
ATOM 1339 C CA . PRO A 1 173 ? -12.017 16.046 -1.339 1.00 94.88 173 PRO A CA 1
ATOM 1340 C C . PRO A 1 173 ? -11.158 15.054 -0.551 1.00 94.88 173 PRO A C 1
ATOM 1342 O O . PRO A 1 173 ? -11.671 14.232 0.206 1.00 94.88 173 PRO A O 1
ATOM 1345 N N . PHE A 1 174 ? -9.834 15.195 -0.643 1.00 95.38 174 PHE A N 1
ATOM 1346 C CA . PHE A 1 174 ? -8.886 14.343 0.085 1.00 95.38 174 PHE A CA 1
ATOM 1347 C C . PHE A 1 174 ? -9.133 14.327 1.603 1.00 95.38 174 PHE A C 1
ATOM 1349 O O . PHE A 1 174 ? -9.074 13.277 2.242 1.00 95.38 174 PHE A O 1
ATOM 1356 N N . GLU A 1 175 ? -9.463 15.483 2.185 1.00 95.81 175 GLU A N 1
ATOM 1357 C CA . GLU A 1 175 ? -9.762 15.595 3.615 1.00 95.81 175 GLU A CA 1
ATOM 1358 C C . GLU A 1 175 ? -10.995 14.766 4.015 1.00 95.81 175 GLU A C 1
ATOM 1360 O O . GLU A 1 175 ? -11.027 14.212 5.114 1.00 95.81 175 GLU A O 1
ATOM 1365 N N . ALA A 1 176 ? -11.987 14.632 3.127 1.00 94.88 176 ALA A N 1
ATOM 1366 C CA . ALA A 1 176 ? -13.157 13.794 3.373 1.00 94.88 176 ALA A CA 1
ATOM 1367 C C . ALA A 1 176 ? -12.774 12.307 3.399 1.00 94.88 176 ALA A C 1
ATOM 1369 O O . ALA A 1 176 ? -13.131 11.608 4.349 1.00 94.88 176 ALA A O 1
ATOM 1370 N N . CYS A 1 177 ? -11.949 11.854 2.446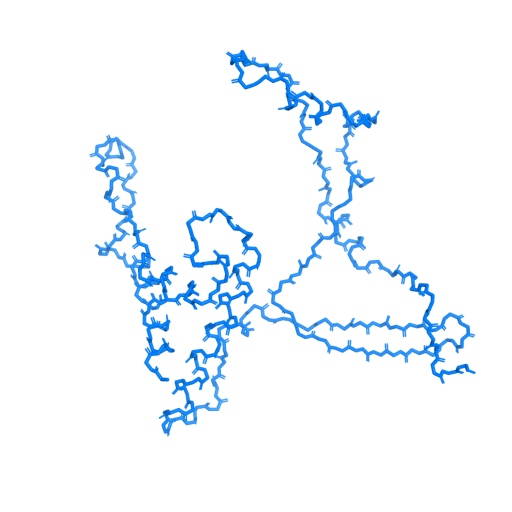 1.00 96.12 177 CYS A N 1
ATOM 1371 C CA . CYS A 1 177 ? -11.415 10.488 2.433 1.00 96.12 177 CYS A CA 1
ATOM 1372 C C . CYS A 1 177 ? -10.642 10.168 3.721 1.00 96.12 177 CYS A C 1
ATOM 1374 O O . CYS A 1 177 ? -10.827 9.107 4.323 1.00 96.12 177 CYS A O 1
ATOM 1376 N N . LEU A 1 178 ? -9.801 11.098 4.186 1.00 95.88 178 LEU A N 1
ATOM 1377 C CA . LEU A 1 178 ? -9.024 10.915 5.412 1.00 95.88 178 LEU A CA 1
ATOM 1378 C C . LEU A 1 178 ? -9.927 10.856 6.653 1.00 95.88 178 LEU A C 1
ATOM 1380 O O . LEU A 1 178 ? -9.785 9.948 7.473 1.00 95.88 178 LEU A O 1
ATOM 1384 N N . LYS A 1 179 ? -10.886 11.787 6.771 1.00 95.38 179 LYS A N 1
ATOM 1385 C CA . LYS A 1 179 ? -11.868 11.808 7.868 1.00 95.38 179 LYS A CA 1
ATOM 1386 C C . LYS A 1 179 ? -12.676 10.522 7.920 1.00 95.38 179 LYS A C 1
ATOM 1388 O O . LYS A 1 179 ? -12.861 9.977 9.001 1.00 95.38 179 LYS A O 1
ATOM 1393 N N . ARG A 1 180 ? -13.128 10.030 6.766 1.00 94.88 180 ARG A N 1
ATOM 1394 C CA . ARG A 1 180 ? -13.895 8.788 6.661 1.00 94.88 180 ARG A CA 1
ATOM 1395 C C . ARG A 1 180 ? -13.067 7.576 7.064 1.00 94.88 180 ARG A C 1
ATOM 1397 O O . ARG A 1 180 ? -13.549 6.749 7.827 1.00 94.88 180 ARG A O 1
ATOM 1404 N N . THR A 1 181 ? -11.826 7.494 6.590 1.00 95.06 181 THR A N 1
ATOM 1405 C CA . THR A 1 181 ? -10.923 6.376 6.905 1.00 95.06 181 THR A CA 1
ATOM 1406 C C . THR A 1 181 ? -10.608 6.308 8.404 1.00 95.06 181 THR A C 1
ATOM 1408 O O . THR A 1 181 ? -10.541 5.221 8.965 1.00 95.06 181 THR A O 1
ATOM 1411 N N . MET A 1 182 ? -10.467 7.460 9.068 1.00 94.25 182 MET A N 1
ATOM 1412 C CA . MET A 1 182 ? -10.168 7.547 10.505 1.00 94.25 182 MET A CA 1
ATOM 1413 C C . MET A 1 182 ? -11.415 7.643 11.403 1.00 94.25 182 MET A C 1
ATOM 1415 O O . MET A 1 182 ? -11.286 7.794 12.620 1.00 94.25 182 MET A O 1
ATOM 1419 N N . ALA A 1 183 ? -12.625 7.596 10.837 1.00 94.94 183 ALA A N 1
ATOM 1420 C CA . ALA A 1 183 ? -13.855 7.701 11.612 1.00 94.94 183 ALA A CA 1
ATOM 1421 C C . ALA A 1 183 ? -14.097 6.423 12.438 1.00 94.94 183 ALA A C 1
ATOM 1423 O O . ALA A 1 183 ? -13.862 5.315 11.951 1.00 94.94 183 ALA A O 1
ATOM 1424 N N . PRO A 1 184 ? -14.612 6.537 13.676 1.00 94.12 184 PRO A N 1
ATOM 1425 C CA . PRO A 1 184 ? -14.999 5.367 14.452 1.00 94.12 184 PRO A CA 1
ATOM 1426 C C . PRO A 1 184 ? -16.149 4.627 13.758 1.00 94.12 184 PRO A C 1
ATOM 1428 O O . PRO A 1 184 ? -17.156 5.232 13.388 1.00 94.12 184 PRO A O 1
ATOM 1431 N N . ALA A 1 185 ? -16.013 3.309 13.622 1.00 91.94 185 ALA A N 1
ATOM 1432 C CA . ALA A 1 185 ? -17.021 2.440 13.024 1.00 91.94 185 ALA A CA 1
ATOM 1433 C C . ALA A 1 185 ? -17.526 1.405 14.039 1.00 91.94 185 ALA A C 1
ATOM 1435 O O . ALA A 1 185 ? -16.753 0.841 14.816 1.00 91.94 185 ALA A O 1
ATOM 1436 N N . ASN A 1 186 ? -18.833 1.139 14.018 1.00 93.38 186 ASN A N 1
ATOM 1437 C CA . ASN A 1 186 ? -19.437 0.106 14.855 1.00 93.38 186 ASN A CA 1
ATOM 1438 C C . ASN A 1 186 ? -19.202 -1.278 14.243 1.00 93.38 186 ASN A C 1
ATOM 1440 O O . ASN A 1 186 ? -19.486 -1.500 13.069 1.00 93.38 186 ASN A O 1
ATOM 1444 N N . VAL A 1 187 ? -18.731 -2.219 15.062 1.00 92.06 187 VAL A N 1
ATOM 1445 C CA . VAL A 1 187 ? -18.548 -3.620 14.664 1.00 92.06 187 VAL A CA 1
ATOM 1446 C C . VAL A 1 187 ? -19.706 -4.449 15.206 1.00 92.06 187 VAL A C 1
ATOM 1448 O O . VAL A 1 187 ? -19.821 -4.675 16.413 1.00 92.06 187 VAL A O 1
ATOM 1451 N N . GLU A 1 188 ? -20.576 -4.909 14.313 1.00 91.44 188 GLU A N 1
ATOM 1452 C CA . GLU A 1 188 ? -21.692 -5.782 14.672 1.00 91.44 188 GLU A CA 1
ATOM 1453 C C . GLU A 1 188 ? -21.224 -7.221 14.940 1.00 91.44 188 GLU A C 1
ATOM 1455 O O . GLU A 1 188 ? -20.227 -7.694 14.398 1.00 91.44 188 GLU A O 1
ATOM 1460 N N . GLY A 1 189 ? -21.939 -7.938 15.813 1.00 88.38 189 GLY A N 1
ATOM 1461 C CA . GLY A 1 189 ? -21.651 -9.349 16.108 1.00 88.38 189 GLY A CA 1
ATOM 1462 C C . GLY A 1 189 ? -20.387 -9.610 16.941 1.00 88.38 189 GLY A C 1
ATOM 1463 O O . GLY A 1 189 ? -20.016 -10.769 17.132 1.00 88.38 189 GLY A O 1
ATOM 1464 N N . PHE A 1 190 ? -19.735 -8.572 17.475 1.00 88.81 190 PHE A N 1
ATOM 1465 C CA . PHE A 1 190 ? -18.550 -8.738 18.314 1.00 88.81 190 PHE A CA 1
ATOM 1466 C C . PHE A 1 190 ? -18.878 -9.430 19.651 1.00 88.81 190 PHE A C 1
ATOM 1468 O O . PHE A 1 190 ? -19.736 -8.983 20.417 1.00 88.81 190 PHE A O 1
ATOM 1475 N N . ARG A 1 191 ? -18.156 -10.516 19.964 1.00 90.19 191 ARG A N 1
ATOM 1476 C CA . ARG A 1 191 ? -18.230 -11.194 21.268 1.00 90.19 191 ARG A CA 1
ATOM 1477 C C . ARG A 1 191 ? -17.196 -10.602 22.218 1.00 90.19 191 ARG A C 1
ATOM 1479 O O . ARG A 1 191 ? -16.012 -10.917 22.124 1.00 90.19 191 ARG A O 1
ATOM 1486 N N . SER A 1 192 ? -17.661 -9.759 23.135 1.00 87.75 192 SER A N 1
ATOM 1487 C CA . SER A 1 192 ? -16.806 -9.179 24.170 1.00 87.75 192 SER A CA 1
ATOM 1488 C C . SER A 1 192 ? -16.424 -10.233 25.215 1.00 87.75 192 SER A C 1
ATOM 1490 O O . SER A 1 192 ? -17.327 -10.825 25.795 1.00 87.75 192 SER A O 1
ATOM 1492 N N . PRO A 1 193 ? -15.128 -10.426 25.524 1.00 88.31 193 PRO A N 1
ATOM 1493 C CA . PRO A 1 193 ? -14.695 -11.243 26.661 1.00 88.31 193 PRO A CA 1
ATOM 1494 C C . PRO A 1 193 ? -15.082 -10.662 28.030 1.00 88.31 193 PRO A C 1
ATOM 1496 O O . PRO A 1 193 ? -14.894 -11.321 29.046 1.00 88.31 193 PRO A O 1
ATOM 1499 N N . ALA A 1 194 ? -15.537 -9.405 28.070 1.00 83.31 194 ALA A N 1
ATOM 1500 C CA . ALA A 1 194 ? -15.920 -8.710 29.297 1.00 83.31 194 ALA A CA 1
ATOM 1501 C C . ALA A 1 194 ? -17.394 -8.930 29.697 1.00 83.31 194 ALA A C 1
ATOM 1503 O O . ALA A 1 194 ? -17.813 -8.414 30.732 1.00 83.31 194 ALA A O 1
ATOM 1504 N N . LEU A 1 195 ? -18.174 -9.635 28.866 1.00 74.94 195 LEU A N 1
ATOM 1505 C CA . LEU A 1 195 ? -19.573 -10.012 29.097 1.00 74.94 195 LEU A CA 1
ATOM 1506 C C . LEU A 1 195 ? -19.681 -11.533 29.212 1.00 74.94 195 LEU A C 1
ATOM 1508 O O . LEU A 1 195 ? -20.464 -11.985 30.071 1.00 74.94 195 LEU A O 1
#

Sequence (195 aa):
MKGAHRELCGSAKLTNALNGTRYCPPIPQGEEERKLDPFNGMLAPVSLRKHFGKGHPDFSTSSQQDAAEYLLYFLDKLDRAEQASTSSASFHDDDFTLSSDEFGYVVEDRLECTKSGTVRYSRRRENLFPLVVSMDDAVGDHGSGTNEGEAKRLKTDDDKEEEEGSPPPPVVPFEACLKRTMAPANVEGFRSPAL

Radius of gyration: 24.66 Å; chains: 1; bounding box: 57×40×63 Å

Organism: Perkinsus marinus (strain ATCC 50983 / TXsc) (NCBI:txid423536)

Foldseek 3Di:
DVLLVLLVVLVVVVVCLVVDCPQQNDQDDDPVNVVDDPCRRDDDSPSNLCSLQPPPPPSNDPDDDDPVVSVVSSQVSNQVSQVVVCVVDPDPDVPDDGPLNVQKDKDWDWDADPPPRDIDIDIDIDNDDDFDDDLVQFDDPPPPDPDPVVVVVVPDPPDPDPPPDDPPPTDHDPVVRVCVSPPDDDDPPDDDPVD